Protein AF-A0A258BM20-F1 (afdb_monomer_lite)

pLDDT: mean 93.2, std 5.78, range [57.91, 98.38]

Foldseek 3Di:
DVVLVVVLVVLLVQLVPDQDLVSLVVSCCQQPNCPHPLVVVVVVLVVDDPVVCVVVVVSSVVSVVSSVVSSVVSNVVNVVVVVVVVVVVPDDDPPDDDPDDDDDDDDPVVVVVVVVCVVLVVVVAAEFEDDQKDFPCLQAVVVVHDPPHPCVDCQWWAWDPDADPVRTTITGHQAQSSRVVVCVVVDDDQHWYKYKDKGATNDDDPPDDRIDIDIDIDGDDPPD

Sequence (224 aa):
MTEITALKAGLLADIERADTLERVEELRVGALGKQGVITALLKTLGTMTPDERQQRGPAIHDMRQGVTDAIVTRKAALEQAALDARLAGERLDMTLPVDALAQGSVHPVSQVMDELAEIFADLGFAVASGPEVEDDWRNFTALNIPETHPARAMHDTFYFPDADAEGRAMLLRTHTSPVQIRTMTSEEPPIRIIAPGRVYRSDSDATHTPMFHQIEGLVIDKGI

Radius of gyration: 47.85 Å; chains: 1; bounding box: 97×48×109 Å

Structure (mmCIF, N/CA/C/O backbone):
data_AF-A0A258BM20-F1
#
_entry.id   AF-A0A258BM20-F1
#
loop_
_atom_site.group_PDB
_atom_site.id
_atom_site.type_symbol
_atom_site.label_atom_id
_atom_site.label_alt_id
_atom_site.label_comp_id
_atom_site.label_asym_id
_atom_site.label_entity_id
_atom_site.label_seq_id
_atom_site.pdbx_PDB_ins_code
_atom_site.Cartn_x
_atom_site.Cartn_y
_atom_site.Cartn_z
_atom_site.occupancy
_atom_site.B_iso_or_equiv
_atom_site.auth_seq_id
_atom_site.auth_comp_id
_atom_site.auth_asym_id
_atom_site.auth_atom_id
_atom_site.pdbx_PDB_model_num
ATOM 1 N N . MET A 1 1 ? -55.965 -16.836 58.243 1.00 57.91 1 MET A N 1
ATOM 2 C CA . MET A 1 1 ? -55.465 -16.942 56.853 1.00 57.91 1 MET A CA 1
ATOM 3 C C . MET A 1 1 ? -55.710 -15.656 56.071 1.00 57.91 1 MET A C 1
ATOM 5 O O . MET A 1 1 ? -54.778 -15.186 55.443 1.00 57.91 1 MET A O 1
ATOM 9 N N . THR A 1 2 ? -56.892 -15.042 56.177 1.00 68.88 2 THR A N 1
ATOM 10 C CA . THR A 1 2 ? -57.279 -13.786 55.502 1.00 68.88 2 THR A CA 1
ATOM 11 C C . THR A 1 2 ? -56.309 -12.610 55.693 1.00 68.88 2 THR A C 1
ATOM 13 O O . THR A 1 2 ? -56.007 -11.926 54.722 1.00 68.88 2 THR A O 1
ATOM 16 N N . GLU A 1 3 ? -55.750 -12.405 56.890 1.00 82.12 3 GLU A N 1
ATOM 17 C CA . GLU A 1 3 ? -54.808 -11.295 57.147 1.00 82.12 3 GLU A CA 1
ATOM 18 C C . GLU A 1 3 ? -53.445 -11.454 56.450 1.00 82.12 3 GLU A C 1
ATOM 20 O O . GLU A 1 3 ? -52.921 -10.488 55.904 1.00 82.12 3 GLU A O 1
ATOM 25 N N . ILE A 1 4 ? -52.876 -12.668 56.414 1.00 84.12 4 ILE A N 1
ATOM 26 C CA . ILE A 1 4 ? -51.578 -12.932 55.759 1.00 84.12 4 ILE A CA 1
ATOM 27 C C . ILE A 1 4 ? -51.715 -12.776 54.242 1.00 84.12 4 ILE A C 1
ATOM 29 O O . ILE A 1 4 ? -50.839 -12.213 53.590 1.00 84.12 4 ILE A O 1
ATOM 33 N N . THR A 1 5 ? -52.833 -13.235 53.678 1.00 86.69 5 THR A N 1
ATOM 34 C CA . THR A 1 5 ? -53.124 -13.077 52.251 1.00 86.69 5 THR A CA 1
ATOM 35 C C . THR A 1 5 ? -53.309 -11.605 51.875 1.00 86.69 5 THR A C 1
ATOM 37 O O . THR A 1 5 ? -52.749 -11.170 50.871 1.00 86.69 5 THR A O 1
ATOM 40 N N . ALA A 1 6 ? -54.028 -10.826 52.692 1.00 90.50 6 ALA A N 1
ATOM 41 C CA . ALA A 1 6 ? -54.204 -9.389 52.474 1.00 90.50 6 ALA A CA 1
ATOM 42 C C . ALA A 1 6 ? -52.872 -8.626 52.567 1.00 90.50 6 ALA A C 1
ATOM 44 O O . ALA A 1 6 ? -52.573 -7.799 51.707 1.00 90.50 6 ALA A O 1
ATOM 45 N N . LEU A 1 7 ? -52.037 -8.954 53.558 1.00 91.94 7 LEU A N 1
ATOM 46 C CA . LEU A 1 7 ? -50.709 -8.361 53.708 1.00 91.94 7 LEU A CA 1
ATOM 47 C C . LEU A 1 7 ? -49.789 -8.701 52.527 1.00 91.94 7 LEU A C 1
ATOM 49 O O . LEU A 1 7 ? -49.126 -7.812 51.996 1.00 91.94 7 LEU A O 1
ATOM 53 N N . LYS A 1 8 ? -49.775 -9.966 52.080 1.00 93.31 8 LYS A N 1
ATOM 54 C CA . LYS A 1 8 ? -49.026 -10.392 50.888 1.00 93.31 8 LYS A CA 1
ATOM 55 C C . LYS A 1 8 ? -49.454 -9.585 49.662 1.00 93.31 8 LYS A C 1
ATOM 57 O O . LYS A 1 8 ? -48.596 -9.073 48.955 1.00 93.31 8 LYS A O 1
ATOM 62 N N . ALA A 1 9 ? -50.760 -9.458 49.424 1.00 93.81 9 ALA A N 1
ATOM 63 C CA . ALA A 1 9 ? -51.290 -8.715 48.283 1.00 93.81 9 ALA A CA 1
ATOM 64 C C . ALA A 1 9 ? -50.912 -7.224 48.328 1.00 93.81 9 ALA A C 1
ATOM 66 O O . ALA A 1 9 ? -50.513 -6.674 47.305 1.00 93.81 9 ALA A O 1
ATOM 67 N N . GLY A 1 10 ? -50.975 -6.591 49.506 1.00 95.38 10 GLY A N 1
ATOM 68 C CA . GLY A 1 10 ? -50.558 -5.197 49.690 1.00 95.38 10 GLY A CA 1
ATOM 69 C C . GLY A 1 10 ? -49.077 -4.981 49.378 1.00 95.38 10 GLY A C 1
ATOM 70 O O . GLY A 1 10 ? -48.742 -4.128 48.563 1.00 95.38 10 GLY A O 1
ATOM 71 N N . LEU A 1 11 ? -48.198 -5.818 49.944 1.00 94.88 11 LEU A N 1
ATOM 72 C CA . LEU A 1 11 ? -46.756 -5.739 49.688 1.00 94.88 11 LEU A CA 1
ATOM 73 C C . LEU A 1 11 ? -46.420 -5.949 48.208 1.00 94.88 11 LEU A C 1
ATOM 75 O O . LEU A 1 11 ? -45.600 -5.217 47.663 1.00 94.88 11 LEU A O 1
ATOM 79 N N . LEU A 1 12 ? -47.059 -6.921 47.548 1.00 96.56 12 LEU A N 1
ATOM 80 C CA . LEU A 1 12 ? -46.855 -7.160 46.118 1.00 96.56 12 LEU A CA 1
ATOM 81 C C . LEU A 1 12 ? -47.285 -5.956 45.271 1.00 96.56 12 LEU A C 1
ATOM 83 O O . LEU A 1 12 ? -46.543 -5.561 44.377 1.00 96.56 12 LEU A O 1
ATOM 87 N N . ALA A 1 13 ? -48.426 -5.340 45.586 1.00 96.38 13 ALA A N 1
ATOM 88 C CA . ALA A 1 13 ? -48.901 -4.154 44.877 1.00 96.38 13 ALA A CA 1
ATOM 89 C C . ALA A 1 13 ? -47.989 -2.934 45.096 1.00 96.38 13 ALA A C 1
ATOM 91 O O . ALA A 1 13 ? -47.775 -2.149 44.175 1.00 96.38 13 ALA A O 1
ATOM 92 N N . ASP A 1 14 ? -47.432 -2.767 46.296 1.00 96.00 14 ASP A N 1
ATOM 93 C CA . ASP A 1 14 ? -46.488 -1.683 46.582 1.00 96.00 14 ASP A CA 1
ATOM 94 C C . ASP A 1 14 ? -45.157 -1.881 45.846 1.00 96.00 14 ASP A C 1
ATOM 96 O O . ASP A 1 14 ? -44.602 -0.919 45.314 1.00 96.00 14 ASP A O 1
ATOM 100 N N . ILE A 1 15 ? -44.669 -3.125 45.760 1.00 96.81 15 ILE A N 1
ATOM 101 C CA . ILE A 1 15 ? -43.470 -3.477 44.985 1.00 96.81 15 ILE A CA 1
ATOM 102 C C . ILE A 1 15 ? -43.707 -3.241 43.495 1.00 96.81 15 ILE A C 1
ATOM 104 O O . ILE A 1 15 ? -42.852 -2.675 42.826 1.00 96.81 15 ILE A O 1
ATOM 108 N N . GLU A 1 16 ? -44.866 -3.634 42.971 1.00 95.19 16 GLU A N 1
ATOM 109 C CA . GLU A 1 16 ? -45.210 -3.420 41.565 1.00 95.19 16 GLU A CA 1
ATOM 110 C C . GLU A 1 16 ? -45.250 -1.929 41.202 1.00 95.19 16 GLU A C 1
ATOM 112 O O . GLU A 1 16 ? -44.769 -1.537 40.137 1.00 95.19 16 GLU A O 1
ATOM 117 N N . ARG A 1 17 ? -45.766 -1.086 42.105 1.00 96.19 17 ARG A N 1
ATOM 118 C CA . ARG A 1 17 ? -45.835 0.367 41.904 1.00 96.19 17 ARG A CA 1
ATOM 119 C C . ARG A 1 17 ? -44.504 1.083 42.093 1.00 96.19 17 ARG A C 1
ATOM 121 O O . ARG A 1 17 ? -44.386 2.194 41.602 1.00 96.19 17 ARG A O 1
ATOM 128 N N . ALA A 1 18 ? -43.528 0.478 42.770 1.00 96.62 18 ALA A N 1
ATOM 129 C CA . ALA A 1 18 ? -42.251 1.120 43.057 1.00 96.62 18 ALA A CA 1
ATOM 130 C C . ALA A 1 18 ? -41.506 1.494 41.771 1.00 96.62 18 ALA A C 1
ATOM 132 O O . ALA A 1 18 ? -41.149 0.644 40.962 1.00 96.62 18 ALA A O 1
ATOM 133 N N . ASP A 1 19 ? -41.268 2.776 41.585 1.00 95.12 19 ASP A N 1
ATOM 134 C CA . ASP A 1 19 ? -40.814 3.409 40.351 1.00 95.12 19 ASP A CA 1
ATOM 135 C C . ASP A 1 19 ? -39.348 3.869 40.422 1.00 95.12 19 ASP A C 1
ATOM 137 O O . ASP A 1 19 ? -38.778 4.298 39.421 1.00 95.12 19 ASP A O 1
ATOM 141 N N . THR A 1 20 ? -38.698 3.680 41.574 1.00 96.25 20 THR A N 1
ATOM 142 C CA . THR A 1 20 ? -37.263 3.922 41.774 1.00 96.25 20 THR A CA 1
ATOM 143 C C . THR A 1 20 ? -36.587 2.765 42.509 1.00 96.25 20 THR A C 1
ATOM 145 O O . THR A 1 20 ? -37.230 2.008 43.246 1.00 96.25 20 THR A O 1
ATOM 148 N N . LEU A 1 21 ? -35.270 2.619 42.324 1.00 95.25 21 LEU A N 1
ATOM 149 C CA . LEU A 1 21 ? -34.483 1.596 43.021 1.00 95.25 21 LEU A CA 1
ATOM 150 C C . LEU A 1 21 ? -34.456 1.844 44.531 1.00 95.25 21 LEU A C 1
ATOM 152 O O . LEU A 1 21 ? -34.537 0.895 45.311 1.00 95.25 21 LEU A O 1
ATOM 156 N N . GLU A 1 22 ? -34.424 3.109 44.944 1.00 96.44 22 GLU A N 1
ATOM 157 C CA . GLU A 1 22 ? -34.528 3.525 46.340 1.00 96.44 22 GLU A CA 1
ATOM 158 C C . GLU A 1 22 ? -35.853 3.053 46.943 1.00 96.44 22 GLU A C 1
ATOM 160 O O . GLU A 1 22 ? -35.868 2.481 48.032 1.00 96.44 22 GLU A O 1
ATOM 165 N N . ARG A 1 23 ? -36.963 3.200 46.206 1.00 96.12 23 ARG A N 1
ATOM 166 C CA . ARG A 1 23 ? -38.283 2.774 46.674 1.00 96.12 23 ARG A CA 1
ATOM 167 C C . ARG A 1 23 ? -38.388 1.256 46.811 1.00 96.12 23 ARG A C 1
ATOM 169 O O . ARG A 1 23 ? -38.974 0.765 47.777 1.00 96.12 23 ARG A O 1
ATOM 176 N N . VAL A 1 24 ? -37.801 0.501 45.882 1.00 96.25 24 VAL A N 1
ATOM 177 C CA . VAL A 1 24 ? -37.719 -0.967 45.985 1.00 96.25 24 VAL A CA 1
ATOM 178 C C . VAL A 1 24 ? -36.889 -1.386 47.204 1.00 96.25 24 VAL A C 1
ATOM 180 O O . VAL A 1 24 ? -37.265 -2.322 47.915 1.00 96.25 24 VAL A O 1
ATOM 183 N N . GLU A 1 25 ? -35.796 -0.681 47.491 1.00 96.25 25 GLU A N 1
ATOM 184 C CA . GLU A 1 25 ? -34.940 -0.963 48.645 1.00 96.25 25 GLU A CA 1
ATOM 185 C C . GLU A 1 25 ? -35.625 -0.631 49.980 1.00 96.25 25 GLU A C 1
ATOM 187 O O . GLU A 1 25 ? -35.571 -1.431 50.918 1.00 96.25 25 GLU A O 1
ATOM 192 N N . GLU A 1 26 ? -36.354 0.485 50.062 1.00 96.25 26 GLU A N 1
ATOM 193 C CA . GLU A 1 26 ? -37.204 0.815 51.213 1.00 96.25 26 GLU A CA 1
ATOM 194 C C . GLU A 1 26 ? -38.228 -0.291 51.499 1.00 96.25 26 GLU A C 1
ATOM 196 O O . GLU A 1 26 ? -38.369 -0.734 52.643 1.00 96.25 26 GLU A O 1
ATOM 201 N N . LEU A 1 27 ? -38.915 -0.782 50.460 1.00 96.06 27 LEU A N 1
ATOM 202 C CA . LEU A 1 27 ? -39.892 -1.868 50.574 1.00 96.06 27 LEU A CA 1
ATOM 203 C C . LEU A 1 27 ? -39.232 -3.185 50.995 1.00 96.06 27 LEU A C 1
ATOM 205 O O . LEU A 1 27 ? -39.777 -3.911 51.831 1.00 96.06 27 LEU A O 1
ATOM 209 N N . ARG A 1 28 ? -38.025 -3.478 50.496 1.00 96.81 28 ARG A N 1
ATOM 210 C CA . ARG A 1 28 ? -37.238 -4.643 50.919 1.00 96.81 28 ARG A CA 1
ATOM 211 C C . ARG A 1 28 ? -36.885 -4.572 52.399 1.00 96.81 28 ARG A C 1
ATOM 213 O O . ARG A 1 28 ? -37.073 -5.557 53.116 1.00 96.81 28 ARG A O 1
ATOM 220 N N . VAL A 1 29 ? -36.396 -3.429 52.877 1.00 96.19 29 VAL A N 1
ATOM 221 C CA . VAL A 1 29 ? -36.059 -3.231 54.294 1.00 96.19 29 VAL A CA 1
ATOM 222 C C . VAL A 1 29 ? -37.317 -3.301 55.167 1.00 96.19 29 VAL A C 1
ATOM 224 O O . VAL A 1 29 ? -37.300 -3.979 56.197 1.00 96.19 29 VAL A O 1
ATOM 227 N N . GLY A 1 30 ? -38.420 -2.680 54.740 1.00 94.69 30 GLY A N 1
ATOM 228 C CA . GLY A 1 30 ? -39.700 -2.685 55.453 1.00 94.69 30 GLY A CA 1
ATOM 229 C C . GLY A 1 30 ? -40.378 -4.060 55.524 1.00 94.69 30 GLY A C 1
ATOM 230 O O . GLY A 1 30 ? -41.006 -4.388 56.531 1.00 94.69 30 GLY A O 1
ATOM 231 N N . ALA A 1 31 ? -40.223 -4.907 54.505 1.00 94.25 31 ALA A N 1
ATOM 232 C CA . ALA A 1 31 ? -40.810 -6.246 54.486 1.00 94.25 31 ALA A CA 1
ATOM 233 C C . ALA A 1 31 ? -39.886 -7.314 55.096 1.00 94.25 31 ALA A C 1
ATOM 235 O O . ALA A 1 31 ? -40.324 -8.095 55.944 1.00 94.25 31 ALA A O 1
ATOM 236 N N . LEU A 1 32 ? -38.611 -7.341 54.690 1.00 94.19 32 LEU A N 1
ATOM 237 C CA . LEU A 1 32 ? -37.650 -8.426 54.951 1.00 94.19 32 LEU A CA 1
ATOM 238 C C . LEU A 1 32 ? -36.497 -8.028 55.890 1.00 94.19 32 LEU A C 1
ATOM 240 O O . LEU A 1 32 ? -35.674 -8.871 56.249 1.00 94.19 32 LEU A O 1
ATOM 244 N N . GLY A 1 33 ? -36.401 -6.762 56.302 1.00 92.75 33 GLY A N 1
ATOM 245 C CA . GLY A 1 33 ? -35.363 -6.293 57.222 1.00 92.75 33 GLY A CA 1
ATOM 246 C C . GLY A 1 33 ? -35.479 -6.888 58.631 1.00 92.75 33 GLY A C 1
ATOM 247 O O . GLY A 1 33 ? -36.415 -7.617 58.962 1.00 92.75 33 GLY A O 1
ATOM 248 N N . LYS A 1 34 ? -34.539 -6.540 59.521 1.00 88.50 34 LYS A N 1
ATOM 249 C CA . LYS A 1 34 ? -34.493 -7.060 60.909 1.00 88.50 34 LYS A CA 1
ATOM 250 C C . LYS A 1 34 ? -35.766 -6.768 61.723 1.00 88.50 34 LYS A C 1
ATOM 252 O O . LYS A 1 34 ? -36.129 -7.565 62.593 1.00 88.50 34 LYS A O 1
ATOM 257 N N . GLN A 1 35 ? -36.412 -5.637 61.429 1.00 90.31 35 GLN A N 1
ATOM 258 C CA . GLN A 1 35 ? -37.703 -5.204 61.986 1.00 90.31 35 GLN A CA 1
ATOM 259 C C . GLN A 1 35 ? -38.829 -5.234 60.940 1.00 90.31 35 GLN A C 1
ATOM 261 O O . GLN A 1 35 ? -39.868 -4.614 61.133 1.00 90.31 35 GLN A O 1
ATOM 266 N N . GLY A 1 36 ? -38.614 -5.924 59.817 1.00 91.94 36 GLY A N 1
ATOM 267 C CA . GLY A 1 36 ? -39.584 -5.975 58.736 1.00 91.94 36 GLY A CA 1
ATOM 268 C C . GLY A 1 36 ? -40.827 -6.772 59.116 1.00 91.94 36 GLY A C 1
ATOM 269 O O . GLY A 1 36 ? -40.769 -7.676 59.955 1.00 91.94 36 GLY A O 1
ATOM 270 N N . VAL A 1 37 ? -41.952 -6.455 58.479 1.00 93.62 37 VAL A N 1
ATOM 271 C CA . VAL A 1 37 ? -43.260 -7.037 58.821 1.00 93.62 37 VAL A CA 1
ATOM 272 C C . VAL A 1 37 ? -43.258 -8.568 58.668 1.00 93.62 37 VAL A C 1
ATOM 274 O O . VAL A 1 37 ? -43.785 -9.279 59.523 1.00 93.62 37 VAL A O 1
ATOM 277 N N . ILE A 1 38 ? -42.585 -9.106 57.643 1.00 92.62 38 ILE A N 1
ATOM 278 C CA . ILE A 1 38 ? -42.471 -10.560 57.427 1.00 92.62 38 ILE A CA 1
ATOM 279 C C . ILE A 1 38 ? -41.530 -11.192 58.461 1.00 92.62 38 ILE A C 1
ATOM 281 O O . ILE A 1 38 ? -41.820 -12.263 58.993 1.00 92.62 38 ILE A O 1
ATOM 285 N N . THR A 1 39 ? -40.428 -10.520 58.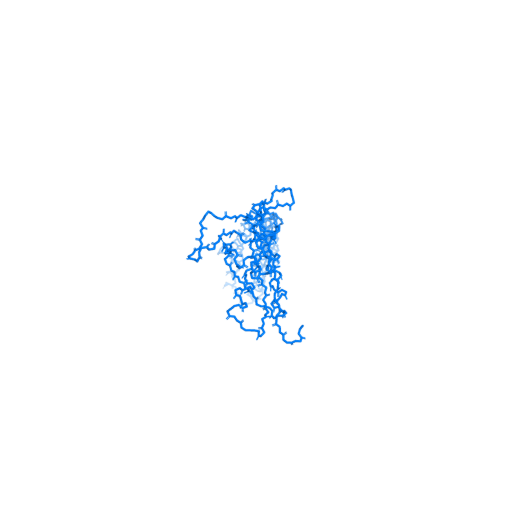799 1.00 91.50 39 THR A N 1
ATOM 286 C CA . THR A 1 39 ? -39.491 -10.969 59.842 1.00 91.50 39 THR A CA 1
ATOM 287 C C . THR A 1 39 ? -40.156 -11.013 61.218 1.00 91.50 39 THR A C 1
ATOM 289 O O . THR A 1 39 ? -39.919 -11.946 61.987 1.00 91.50 39 THR A O 1
ATOM 292 N N . ALA A 1 40 ? -41.019 -10.043 61.531 1.00 91.75 40 ALA A N 1
ATOM 293 C CA . ALA A 1 40 ? -41.826 -10.044 62.747 1.00 91.75 40 ALA A CA 1
ATOM 294 C C . ALA A 1 40 ? -42.793 -11.239 62.776 1.00 91.75 40 ALA A C 1
ATOM 296 O O . ALA A 1 40 ? -42.847 -11.952 63.776 1.00 91.75 40 ALA A O 1
ATOM 297 N N . LEU A 1 41 ? -43.474 -11.528 61.661 1.00 90.19 41 LEU A N 1
ATOM 298 C CA . LEU A 1 41 ? -44.361 -12.690 61.537 1.00 90.19 41 LEU A CA 1
ATOM 299 C C . LEU A 1 41 ? -43.611 -14.023 61.678 1.00 90.19 41 LEU A C 1
ATOM 301 O O . LEU A 1 41 ? -44.087 -14.915 62.376 1.00 90.19 41 LEU A O 1
ATOM 305 N N . LEU A 1 42 ? -42.409 -14.157 61.111 1.00 89.31 42 LEU A N 1
ATOM 306 C CA . LEU A 1 42 ? -41.584 -15.362 61.273 1.00 89.31 42 LEU A CA 1
ATOM 307 C C . LEU A 1 42 ? -41.178 -15.610 62.732 1.00 89.31 42 LEU A C 1
ATOM 309 O O . LEU A 1 42 ? -41.160 -16.761 63.165 1.00 89.31 42 LEU A O 1
ATOM 313 N N . LYS A 1 43 ? -40.902 -14.558 63.517 1.00 89.81 43 LYS A N 1
ATOM 314 C CA . LYS A 1 43 ? -40.584 -14.696 64.953 1.00 89.81 43 LYS A CA 1
ATOM 315 C C . LYS A 1 43 ? -41.746 -15.302 65.746 1.00 89.81 43 LYS A C 1
ATOM 317 O O . LYS A 1 43 ? -41.501 -16.062 66.680 1.00 89.81 43 LYS A O 1
ATOM 322 N N . THR A 1 44 ? -42.994 -15.040 65.344 1.00 88.88 44 THR A N 1
ATOM 323 C CA . THR A 1 44 ? -44.180 -15.610 66.013 1.00 88.88 44 THR A CA 1
ATOM 324 C C . THR A 1 44 ? -44.288 -17.131 65.866 1.00 88.88 44 THR A C 1
ATOM 326 O O . THR A 1 44 ? -44.877 -17.781 66.723 1.00 88.88 44 THR A O 1
ATOM 329 N N . LEU A 1 45 ? -43.664 -17.740 64.847 1.00 85.62 45 LEU A N 1
ATOM 330 C CA . LEU A 1 45 ? -43.661 -19.201 64.675 1.00 85.62 45 LEU A CA 1
ATOM 331 C C . LEU A 1 45 ? -42.903 -19.928 65.798 1.00 85.62 45 LEU A C 1
ATOM 333 O O . LEU A 1 45 ? -43.205 -21.089 66.093 1.00 85.62 45 LEU A O 1
ATOM 337 N N . GLY A 1 46 ? -41.932 -19.261 66.434 1.00 85.38 46 GLY A N 1
ATOM 338 C CA . GLY A 1 46 ? -41.153 -19.815 67.545 1.00 85.38 46 GLY A CA 1
ATOM 339 C C . GLY A 1 46 ? -41.976 -20.028 68.818 1.00 85.38 46 GLY A C 1
ATOM 340 O O . GLY A 1 46 ? -41.679 -20.941 69.582 1.00 85.38 46 GLY A O 1
ATOM 341 N N . THR A 1 47 ? -43.040 -19.246 69.007 1.00 86.81 47 THR A N 1
ATOM 342 C CA . THR A 1 47 ? -43.926 -19.300 70.182 1.00 86.81 47 THR A CA 1
ATOM 343 C C . THR A 1 47 ? -45.194 -20.134 69.960 1.00 86.81 47 THR A C 1
ATOM 345 O O . THR A 1 47 ? -45.980 -20.286 70.888 1.00 86.81 47 THR A O 1
ATOM 348 N N . MET A 1 48 ? -45.416 -20.651 68.746 1.00 88.50 48 MET A N 1
ATOM 349 C CA . MET A 1 48 ? -46.605 -21.438 68.382 1.00 88.50 48 MET A CA 1
ATOM 350 C C . MET A 1 48 ? -46.474 -22.922 68.737 1.00 88.50 48 MET A C 1
ATOM 352 O O . MET A 1 48 ? -45.373 -23.485 68.714 1.00 88.50 48 MET A O 1
ATOM 356 N N . THR A 1 49 ? -47.618 -23.566 68.985 1.00 89.69 49 THR A N 1
ATOM 357 C CA . THR A 1 49 ? -47.716 -25.027 69.124 1.00 89.69 49 THR A CA 1
ATOM 358 C C . THR A 1 49 ? -47.429 -25.743 67.789 1.00 89.69 49 THR A C 1
ATOM 360 O O . THR A 1 49 ? -47.487 -25.114 66.727 1.00 89.69 49 THR A O 1
ATOM 363 N N . PRO A 1 50 ? -47.110 -27.053 67.798 1.00 85.81 50 PRO A N 1
ATOM 364 C CA . PRO A 1 50 ? -46.850 -27.814 66.571 1.00 85.81 50 PRO A CA 1
ATOM 365 C C . PRO A 1 50 ? -47.987 -27.737 65.537 1.00 85.81 50 PRO A C 1
ATOM 367 O O . PRO A 1 50 ? -47.715 -27.478 64.364 1.00 85.81 50 PRO A O 1
ATOM 370 N N . ASP A 1 51 ? -49.244 -27.857 65.976 1.00 84.31 51 ASP A N 1
ATOM 371 C CA . ASP A 1 51 ? -50.424 -27.807 65.098 1.00 84.31 51 ASP A CA 1
ATOM 372 C C . ASP A 1 51 ? -50.636 -26.414 64.482 1.00 84.31 51 ASP A C 1
ATOM 374 O O . ASP A 1 51 ? -50.898 -26.277 63.284 1.00 84.31 51 ASP A O 1
ATOM 378 N N . GLU A 1 52 ? -50.457 -25.349 65.268 1.00 83.75 52 GLU A N 1
ATOM 379 C CA . GLU A 1 52 ? -50.555 -23.970 64.775 1.00 83.75 52 GLU A CA 1
ATOM 380 C C . GLU A 1 52 ? -49.433 -23.636 63.788 1.00 83.75 52 GLU A C 1
ATOM 382 O O . GLU A 1 52 ? -49.665 -22.972 62.771 1.00 83.75 52 GLU A O 1
ATOM 387 N N . ARG A 1 53 ? -48.215 -24.124 64.056 1.00 85.00 53 ARG A N 1
ATOM 388 C CA . ARG A 1 53 ? -47.061 -23.954 63.168 1.00 85.00 53 ARG A CA 1
ATOM 389 C C . ARG A 1 53 ? -47.281 -24.672 61.837 1.00 85.00 53 ARG A C 1
ATOM 391 O O . ARG A 1 53 ? -46.930 -24.113 60.799 1.00 85.00 53 ARG A O 1
ATOM 398 N N . GLN A 1 54 ? -47.900 -25.853 61.851 1.00 85.12 54 GLN A N 1
ATOM 399 C CA . GLN A 1 54 ? -48.224 -26.610 60.641 1.00 85.12 54 GLN A CA 1
ATOM 400 C C . GLN A 1 54 ? -49.268 -25.899 59.765 1.00 85.12 54 GLN A C 1
ATOM 402 O O . GLN A 1 54 ? -49.168 -25.944 58.541 1.00 85.12 54 GLN A O 1
ATOM 407 N N . GLN A 1 55 ? -50.221 -25.179 60.366 1.00 84.56 55 GLN A N 1
ATOM 408 C CA . GLN A 1 55 ? -51.234 -24.425 59.616 1.00 84.56 55 GLN A CA 1
ATOM 409 C C . GLN A 1 55 ? -50.761 -23.037 59.147 1.00 84.56 55 GLN A C 1
ATOM 411 O O . GLN A 1 55 ? -51.116 -22.606 58.050 1.00 84.56 55 GLN A O 1
ATOM 416 N N . ARG A 1 56 ? -49.986 -22.302 59.960 1.00 84.38 56 ARG A N 1
ATOM 417 C CA . ARG A 1 56 ? -49.591 -20.905 59.671 1.00 84.38 56 ARG A CA 1
ATOM 418 C C . ARG A 1 56 ? -48.216 -20.757 59.018 1.00 84.38 56 ARG A C 1
ATOM 420 O O . ARG A 1 56 ? -48.002 -19.791 58.289 1.00 84.38 56 ARG A O 1
ATOM 427 N N . GLY A 1 57 ? -47.300 -21.696 59.252 1.00 87.12 57 GLY A N 1
ATOM 428 C CA . GLY A 1 57 ? -45.935 -21.675 58.716 1.00 87.12 57 GLY A CA 1
ATOM 429 C C . GLY A 1 57 ? -45.865 -21.593 57.187 1.00 87.12 57 GLY A C 1
ATOM 430 O O . GLY A 1 57 ? -45.206 -20.678 56.685 1.00 87.12 57 GLY A O 1
ATOM 431 N N . PRO A 1 58 ? -46.569 -22.468 56.439 1.00 91.31 58 PRO A N 1
ATOM 432 C CA . PRO A 1 58 ? -46.540 -22.454 54.975 1.00 91.31 58 PRO A CA 1
ATOM 433 C C . PRO A 1 58 ? -46.951 -21.100 54.385 1.00 91.31 58 PRO A C 1
ATOM 435 O O . PRO A 1 58 ? -46.236 -20.542 53.562 1.00 91.31 58 PRO A O 1
ATOM 438 N N . ALA A 1 59 ? -48.029 -20.494 54.894 1.00 89.75 59 ALA A N 1
ATOM 439 C CA . ALA A 1 59 ? -48.518 -19.205 54.401 1.00 89.75 59 ALA A CA 1
ATOM 440 C C . ALA A 1 59 ? -47.511 -18.053 54.597 1.00 89.75 59 ALA A C 1
ATOM 442 O O . ALA A 1 59 ? -47.404 -17.169 53.746 1.00 89.75 59 ALA A O 1
ATOM 443 N N . ILE A 1 60 ? -46.756 -18.052 55.704 1.00 90.94 60 ILE A N 1
ATOM 444 C CA . ILE A 1 60 ? -45.726 -17.033 55.970 1.00 90.94 60 ILE A CA 1
ATOM 445 C C . ILE A 1 60 ? -44.503 -17.255 55.070 1.00 90.94 60 ILE A C 1
ATOM 447 O O . ILE A 1 60 ? -43.946 -16.286 54.546 1.00 90.94 60 ILE A O 1
ATOM 451 N N . HIS A 1 61 ? -44.098 -18.509 54.852 1.00 92.88 61 HIS A N 1
ATOM 452 C CA . HIS A 1 61 ? -43.009 -18.836 53.930 1.00 92.88 61 HIS A CA 1
ATOM 453 C C . HIS A 1 61 ? -43.359 -18.490 52.477 1.00 92.88 61 HIS A C 1
ATOM 455 O O . HIS A 1 61 ? -42.547 -17.849 51.810 1.00 92.88 61 HIS A O 1
ATOM 461 N N . ASP A 1 62 ? -44.577 -18.793 52.030 1.00 93.88 62 ASP A N 1
ATOM 462 C CA . ASP A 1 62 ? -45.083 -18.441 50.698 1.00 93.88 62 ASP A CA 1
ATOM 463 C C . ASP A 1 62 ? -45.176 -16.929 50.484 1.00 93.88 62 ASP A C 1
ATOM 465 O O . ASP A 1 62 ? -44.985 -16.426 49.372 1.00 93.88 62 ASP A O 1
ATOM 469 N N . MET A 1 63 ? -45.516 -16.173 51.530 1.00 94.00 63 MET A N 1
ATOM 470 C CA . MET A 1 63 ? -45.492 -14.713 51.482 1.00 94.00 63 MET A CA 1
ATOM 471 C C . MET A 1 63 ? -44.061 -14.192 51.380 1.00 94.00 63 MET A C 1
ATOM 473 O O . MET A 1 63 ? -43.791 -13.366 50.512 1.00 94.00 63 MET A O 1
ATOM 477 N N . ARG A 1 64 ? -43.141 -14.692 52.217 1.00 94.75 64 ARG A N 1
ATOM 478 C CA . ARG A 1 64 ? -41.723 -14.313 52.157 1.00 94.75 64 ARG A CA 1
ATOM 479 C C . ARG A 1 64 ? -41.142 -14.574 50.774 1.00 94.75 64 ARG A C 1
ATOM 481 O O . ARG A 1 64 ? -40.470 -13.699 50.239 1.00 94.75 64 ARG A O 1
ATOM 488 N N . GLN A 1 65 ? -41.395 -15.757 50.220 1.00 96.25 65 GLN A N 1
ATOM 489 C CA . GLN A 1 65 ? -40.890 -16.141 48.910 1.00 96.25 65 GLN A CA 1
ATOM 490 C C . GLN A 1 65 ? -41.451 -15.222 47.822 1.00 96.25 65 GLN A C 1
ATOM 492 O O . GLN A 1 65 ? -40.679 -14.545 47.157 1.00 96.25 65 GLN A O 1
ATOM 497 N N . GLY A 1 66 ? -42.780 -15.076 47.740 1.00 96.06 66 GLY A N 1
ATOM 498 C CA . GLY A 1 66 ? -43.401 -14.218 46.726 1.00 96.06 66 GLY A CA 1
ATOM 499 C C . GLY A 1 66 ? -42.961 -12.751 46.803 1.00 96.06 66 GLY A C 1
ATOM 500 O O . GLY A 1 66 ? -42.744 -12.126 45.773 1.00 96.06 66 GLY A O 1
ATOM 501 N N . VAL A 1 67 ? -42.781 -12.205 48.010 1.00 96.31 67 VAL A N 1
ATOM 502 C CA . VAL A 1 67 ? -42.274 -10.834 48.200 1.00 96.31 67 VAL A CA 1
ATOM 503 C C . VAL A 1 67 ? -40.802 -10.717 47.804 1.00 96.31 67 VAL A C 1
ATOM 505 O O . VAL A 1 67 ? -40.419 -9.737 47.172 1.00 96.31 67 VAL A O 1
ATOM 508 N N . THR A 1 68 ? -39.979 -11.715 48.136 1.00 97.06 68 THR A N 1
ATOM 509 C CA . THR A 1 68 ? -38.567 -11.751 47.723 1.00 97.06 68 THR A CA 1
ATOM 510 C C . THR A 1 68 ? -38.456 -11.783 46.198 1.00 97.06 68 THR A C 1
ATOM 512 O O . THR A 1 68 ? -37.731 -10.973 45.624 1.00 97.06 68 THR A O 1
ATOM 515 N N . ASP A 1 69 ? -39.227 -12.651 45.544 1.00 97.69 69 ASP A N 1
ATOM 516 C CA . ASP A 1 69 ? -39.222 -12.808 44.087 1.00 97.69 69 ASP A CA 1
ATOM 517 C C . ASP A 1 69 ? -39.726 -11.546 43.374 1.00 97.69 69 ASP A C 1
ATOM 519 O O . ASP A 1 69 ? -39.144 -11.116 42.375 1.00 97.69 69 ASP A O 1
ATOM 523 N N . ALA A 1 70 ? -40.765 -10.901 43.916 1.00 97.12 70 ALA A N 1
ATOM 524 C CA . ALA A 1 70 ? -41.283 -9.640 43.395 1.00 97.12 70 ALA A CA 1
ATOM 525 C C . ALA A 1 70 ? -40.261 -8.499 43.511 1.00 97.12 70 ALA A C 1
ATOM 527 O O . ALA A 1 70 ? -40.097 -7.737 42.560 1.00 97.12 70 ALA A O 1
ATOM 528 N N . ILE A 1 71 ? -39.536 -8.396 44.633 1.00 97.38 71 ILE A N 1
ATOM 529 C CA . ILE A 1 71 ? -38.465 -7.399 44.810 1.00 97.38 71 ILE A CA 1
ATOM 530 C C . ILE A 1 71 ? -37.348 -7.626 43.794 1.00 97.38 71 ILE A C 1
ATOM 532 O O . ILE A 1 71 ? -36.916 -6.674 43.147 1.00 97.38 71 ILE A O 1
ATOM 536 N N . VAL A 1 72 ? -36.892 -8.873 43.638 1.00 97.62 72 VAL A N 1
ATOM 537 C CA . VAL A 1 72 ? -35.833 -9.221 42.677 1.00 97.62 72 VAL A CA 1
ATOM 538 C C . VAL A 1 72 ? -36.267 -8.865 41.258 1.00 97.62 72 VAL A C 1
ATOM 540 O O . VAL A 1 72 ? -35.522 -8.209 40.534 1.00 97.62 72 VAL A O 1
ATOM 543 N N . THR A 1 73 ? -37.493 -9.232 40.890 1.00 97.62 73 THR A N 1
ATOM 544 C CA . THR A 1 73 ? -38.047 -8.980 39.557 1.00 97.62 73 THR A CA 1
ATOM 545 C C . THR A 1 73 ? -38.202 -7.486 39.292 1.00 97.62 73 THR A C 1
ATOM 547 O O . THR A 1 73 ? -37.779 -6.998 38.245 1.00 97.62 73 THR A O 1
ATOM 550 N N . ARG A 1 74 ? -38.765 -6.728 40.242 1.00 97.31 74 ARG A N 1
ATOM 551 C CA . ARG A 1 74 ? -38.956 -5.285 40.075 1.00 97.31 74 ARG A CA 1
ATOM 552 C C . ARG A 1 74 ? -37.629 -4.542 39.999 1.00 97.31 74 ARG A C 1
ATOM 554 O O . ARG A 1 74 ? -37.472 -3.678 39.142 1.00 97.31 74 ARG A O 1
ATOM 561 N N . LYS A 1 75 ? -36.675 -4.896 40.863 1.00 97.38 75 LYS A N 1
ATOM 562 C CA . LYS A 1 75 ? -35.329 -4.322 40.847 1.00 97.38 75 LYS A CA 1
ATOM 563 C C . LYS A 1 75 ? -34.662 -4.533 39.486 1.00 97.38 75 LYS A C 1
ATOM 565 O O . LYS A 1 75 ? -34.225 -3.559 38.883 1.00 97.38 75 LYS A O 1
ATOM 570 N N . ALA A 1 76 ? -34.657 -5.768 38.984 1.00 97.56 76 ALA A N 1
ATOM 571 C CA . ALA A 1 76 ? -34.070 -6.091 37.686 1.00 97.56 76 ALA A CA 1
ATOM 572 C C . ALA A 1 76 ? -34.746 -5.323 36.536 1.00 97.56 76 ALA A C 1
ATOM 574 O O . ALA A 1 76 ? -34.063 -4.820 35.648 1.00 97.56 76 ALA A O 1
ATOM 575 N N . ALA A 1 77 ? -36.075 -5.175 36.568 1.00 97.44 77 ALA A N 1
ATOM 576 C CA . ALA A 1 77 ? -36.807 -4.407 35.561 1.00 97.44 77 ALA A CA 1
ATOM 577 C C . ALA A 1 77 ? -36.413 -2.918 35.549 1.00 97.44 77 ALA A C 1
ATOM 5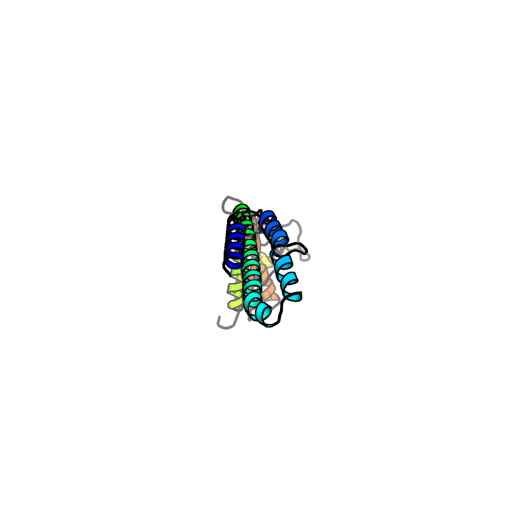79 O O . ALA A 1 77 ? -36.240 -2.340 34.477 1.00 97.44 77 ALA A O 1
ATOM 580 N N . LEU A 1 78 ? -36.243 -2.300 36.723 1.00 97.25 78 LEU A N 1
ATOM 581 C CA . LEU A 1 78 ? -35.809 -0.903 36.832 1.00 97.25 78 LEU A CA 1
ATOM 582 C C . LEU A 1 78 ? -34.342 -0.716 36.417 1.00 97.25 78 LEU A C 1
ATOM 584 O O . LEU A 1 78 ? -34.028 0.252 35.727 1.00 97.25 78 LEU A O 1
ATOM 588 N N . GLU A 1 79 ? -33.455 -1.643 36.789 1.00 97.31 79 GLU A N 1
ATOM 589 C CA . GLU A 1 79 ? -32.048 -1.631 36.359 1.00 97.31 79 GLU A CA 1
ATOM 590 C C . GLU A 1 79 ? -31.928 -1.756 34.835 1.00 97.31 79 GLU A C 1
ATOM 592 O O . GLU A 1 79 ? -31.189 -0.991 34.213 1.00 97.31 79 GLU A O 1
ATOM 597 N N . GLN A 1 80 ? -32.701 -2.659 34.223 1.00 97.38 80 GLN A N 1
ATOM 598 C CA . GLN A 1 80 ? -32.723 -2.823 32.771 1.00 97.38 80 GLN A CA 1
ATOM 599 C C . GLN A 1 80 ? -33.263 -1.573 32.069 1.00 97.38 80 GLN A C 1
ATOM 601 O O . GLN A 1 80 ? -32.643 -1.089 31.128 1.00 97.38 80 GLN A O 1
ATOM 606 N N . ALA A 1 81 ? -34.367 -0.999 32.557 1.00 96.38 81 ALA A N 1
ATOM 607 C CA . ALA A 1 81 ? -34.930 0.221 31.982 1.00 96.38 81 ALA A CA 1
ATOM 608 C C . ALA A 1 81 ? -33.949 1.406 32.052 1.00 96.38 81 ALA A C 1
ATOM 610 O O . ALA A 1 81 ? -33.836 2.178 31.099 1.00 96.38 81 ALA A O 1
ATOM 611 N N . ALA A 1 82 ? -33.209 1.539 33.159 1.00 95.62 82 ALA A N 1
ATOM 612 C CA . ALA A 1 82 ? -32.177 2.562 33.306 1.00 95.62 82 ALA A CA 1
ATOM 613 C C . ALA A 1 82 ? -30.996 2.340 32.343 1.00 95.62 82 ALA A C 1
ATOM 615 O O . ALA A 1 82 ? -30.498 3.298 31.747 1.00 95.62 82 ALA A O 1
ATOM 616 N N . LEU A 1 83 ? -30.566 1.086 32.162 1.00 95.94 83 LEU A N 1
ATOM 617 C CA . LEU A 1 83 ? -29.523 0.724 31.203 1.00 95.94 83 LEU A CA 1
ATOM 618 C C . LEU A 1 83 ? -29.955 1.021 29.762 1.00 95.94 83 LEU A C 1
ATOM 620 O O . LEU A 1 83 ? -29.205 1.657 29.026 1.00 95.94 83 LEU A O 1
ATOM 624 N N . ASP A 1 84 ? -31.164 0.620 29.373 1.00 96.44 84 ASP A N 1
ATOM 625 C CA . ASP A 1 84 ? -31.692 0.839 28.024 1.00 96.44 84 ASP A CA 1
ATOM 626 C C . ASP A 1 84 ? -31.812 2.334 27.706 1.00 96.44 84 ASP A C 1
ATOM 628 O O . ASP A 1 84 ? -31.425 2.775 26.622 1.00 96.44 84 ASP A O 1
ATOM 632 N N . ALA A 1 85 ? -32.281 3.138 28.667 1.00 95.00 85 ALA A N 1
ATOM 633 C CA . ALA A 1 85 ? -32.341 4.591 28.529 1.00 95.00 85 ALA A CA 1
ATOM 634 C C . ALA A 1 85 ? -30.945 5.207 28.339 1.00 95.00 85 ALA A C 1
ATOM 636 O O . ALA A 1 85 ? -30.760 6.075 27.483 1.00 95.00 85 ALA A O 1
ATOM 637 N N . ARG A 1 86 ? -29.949 4.730 29.096 1.00 96.00 86 ARG A N 1
ATOM 638 C CA . ARG A 1 86 ? -28.557 5.168 28.955 1.00 96.00 86 ARG A CA 1
ATOM 639 C C . ARG A 1 86 ? -27.986 4.798 27.585 1.00 96.00 86 ARG A C 1
ATOM 641 O O . ARG A 1 86 ? -27.444 5.664 26.906 1.00 96.00 86 ARG A O 1
ATOM 648 N N . LEU A 1 87 ? -28.156 3.550 27.152 1.00 95.94 87 LEU A N 1
ATOM 649 C CA . LEU A 1 87 ? -27.685 3.074 25.848 1.00 95.94 87 LEU A CA 1
ATOM 650 C C . LEU A 1 87 ? -28.350 3.821 24.685 1.00 95.94 87 LEU A C 1
ATOM 652 O O . LEU A 1 87 ? -27.698 4.103 23.683 1.00 95.94 87 LEU A O 1
ATOM 656 N N . ALA A 1 88 ? -29.631 4.175 24.813 1.00 94.19 88 ALA A N 1
ATOM 657 C CA . ALA A 1 88 ? -30.330 4.983 23.818 1.00 94.19 88 ALA A CA 1
ATOM 658 C C . ALA A 1 88 ? -29.773 6.416 23.726 1.00 94.19 88 ALA A C 1
ATOM 660 O O . ALA A 1 88 ? -29.716 6.967 22.625 1.00 94.19 88 ALA A O 1
ATOM 661 N N . GLY A 1 89 ? -29.350 7.002 24.854 1.00 93.50 89 GLY A N 1
ATOM 662 C CA . GLY A 1 89 ? -28.733 8.332 24.916 1.00 93.50 89 GLY A CA 1
ATOM 663 C C . GLY A 1 89 ? -27.269 8.372 24.463 1.00 93.50 89 GLY A C 1
ATOM 664 O O . GLY A 1 89 ? -26.818 9.391 23.951 1.00 93.50 89 GLY A O 1
ATOM 665 N N . GLU A 1 90 ? -26.539 7.264 24.598 1.00 95.06 90 GLU A N 1
ATOM 666 C CA . GLU A 1 90 ? -25.133 7.121 24.186 1.00 95.06 90 GLU A CA 1
ATOM 667 C C . GLU A 1 90 ? -24.980 6.615 22.733 1.00 95.06 90 GLU A C 1
ATOM 669 O O . GLU A 1 90 ? -23.922 6.120 22.342 1.00 95.06 90 GLU A O 1
ATOM 674 N N . ARG A 1 91 ? -26.024 6.725 21.899 1.00 93.00 91 ARG A N 1
ATOM 675 C CA . ARG A 1 91 ? -25.949 6.321 20.489 1.00 93.00 91 ARG A CA 1
ATOM 676 C C . ARG A 1 91 ? -25.035 7.250 19.695 1.00 93.00 91 ARG A C 1
ATOM 678 O O . ARG A 1 91 ? -25.289 8.445 19.581 1.00 93.00 91 ARG A O 1
ATOM 685 N N . LEU A 1 92 ? -24.021 6.655 19.080 1.00 91.06 92 LEU A N 1
ATOM 686 C CA . LEU A 1 92 ? -23.128 7.311 18.133 1.00 91.06 92 LEU A CA 1
ATOM 687 C C . LEU A 1 92 ? -23.417 6.813 16.717 1.00 91.06 92 LEU A C 1
ATOM 689 O O . LEU A 1 92 ? -23.742 5.641 16.509 1.00 91.06 92 LEU A O 1
ATOM 693 N N . ASP A 1 93 ? -23.283 7.707 15.743 1.00 92.19 93 ASP A N 1
ATOM 694 C CA . ASP A 1 93 ? -23.317 7.341 14.334 1.00 92.19 93 ASP A CA 1
ATOM 695 C C . ASP A 1 93 ? -21.966 6.738 13.931 1.00 92.19 93 ASP A C 1
ATOM 697 O O . ASP A 1 93 ? -20.976 7.441 13.732 1.00 92.19 93 ASP A O 1
ATOM 701 N N . MET A 1 94 ? -21.940 5.410 13.817 1.00 93.00 94 MET A N 1
ATOM 702 C CA . MET A 1 94 ? -20.749 4.641 13.444 1.00 93.00 94 MET A CA 1
ATOM 703 C C . MET A 1 94 ? -20.359 4.803 11.964 1.00 93.00 94 MET A C 1
ATOM 705 O O . MET A 1 94 ? -19.358 4.228 11.544 1.00 93.00 94 MET A O 1
ATOM 709 N N . THR A 1 95 ? -21.144 5.536 11.165 1.00 93.69 95 THR A N 1
ATOM 710 C CA . THR A 1 95 ? -20.845 5.822 9.752 1.00 93.69 95 THR A CA 1
ATOM 711 C C . THR A 1 95 ? -20.101 7.138 9.548 1.00 93.69 95 THR A C 1
ATOM 713 O O . THR A 1 95 ? -19.637 7.409 8.439 1.00 93.69 95 THR A O 1
ATOM 716 N N . LEU A 1 96 ? -19.961 7.949 10.603 1.00 93.50 96 LEU A N 1
ATOM 717 C CA . LEU A 1 96 ? -19.227 9.203 10.521 1.00 93.50 96 LEU A CA 1
ATOM 718 C C . LEU A 1 96 ? -17.765 8.953 10.128 1.00 93.50 96 LEU A C 1
ATOM 720 O O . LEU A 1 96 ? -17.136 8.018 10.634 1.00 93.50 96 LEU A O 1
ATOM 724 N N . PRO A 1 97 ? -17.208 9.792 9.237 1.00 89.81 97 PRO A N 1
ATOM 725 C CA . PRO A 1 97 ? -15.810 9.689 8.873 1.00 89.81 97 PRO A CA 1
ATOM 726 C C . PRO A 1 97 ? -14.944 9.939 10.107 1.00 89.81 97 PRO A C 1
ATOM 728 O O . PRO A 1 97 ? -15.186 10.861 10.886 1.00 89.81 97 PRO A O 1
ATOM 731 N N . VAL A 1 98 ? -13.920 9.109 10.269 1.00 89.75 98 VAL A N 1
ATOM 732 C CA . VAL A 1 98 ? -12.860 9.333 11.251 1.00 89.75 98 VAL A CA 1
ATOM 733 C C . VAL A 1 98 ? -11.758 10.170 10.616 1.00 89.75 98 VAL A C 1
ATOM 735 O O . VAL A 1 98 ? -11.522 10.066 9.410 1.00 89.75 98 VAL A O 1
ATOM 738 N N . ASP A 1 99 ? -11.054 10.957 11.428 1.00 87.62 99 ASP A N 1
ATOM 739 C CA . ASP A 1 99 ? -9.828 11.633 11.003 1.00 87.62 99 ASP A CA 1
ATOM 740 C C . ASP A 1 99 ? -8.751 10.578 10.712 1.00 87.62 99 ASP A C 1
ATOM 742 O O . ASP A 1 99 ? -7.977 10.164 11.577 1.00 87.62 99 ASP A O 1
ATOM 746 N N . ALA A 1 100 ? -8.750 10.080 9.478 1.00 85.94 100 ALA A N 1
ATOM 747 C CA . ALA A 1 100 ? -7.757 9.146 8.991 1.00 85.94 100 ALA A CA 1
ATOM 748 C C . ALA A 1 100 ? -6.484 9.905 8.610 1.00 85.94 100 ALA A C 1
ATOM 750 O O . ALA A 1 100 ? -6.525 10.978 8.005 1.00 85.94 100 ALA A O 1
ATOM 751 N N . LEU A 1 101 ? -5.333 9.313 8.923 1.00 89.31 101 LEU A N 1
ATOM 752 C CA . LEU A 1 101 ? -4.072 9.785 8.366 1.00 89.31 101 LEU A CA 1
ATOM 753 C C . LEU A 1 101 ? -4.119 9.653 6.841 1.00 89.31 101 LEU A C 1
ATOM 755 O O . LEU A 1 101 ? -4.627 8.662 6.311 1.00 89.31 101 LEU A O 1
ATOM 759 N N . ALA A 1 102 ? -3.568 10.648 6.146 1.00 88.00 102 ALA A N 1
ATOM 760 C CA . ALA A 1 102 ? -3.445 10.597 4.698 1.00 88.00 102 ALA A CA 1
ATOM 761 C C . ALA A 1 102 ? -2.673 9.334 4.288 1.00 88.00 102 ALA A C 1
ATOM 763 O O . ALA A 1 102 ? -1.557 9.095 4.756 1.00 88.00 102 ALA A O 1
ATOM 764 N N . GLN A 1 103 ? -3.273 8.520 3.422 1.00 90.62 103 GLN A N 1
ATOM 765 C CA . GLN A 1 103 ? -2.602 7.355 2.861 1.00 90.62 103 GLN A CA 1
ATOM 766 C C . GLN A 1 103 ? -1.596 7.803 1.797 1.00 90.62 103 GLN A C 1
ATOM 768 O O . GLN A 1 103 ? -1.882 8.679 0.980 1.00 90.62 103 GLN A O 1
ATOM 773 N N . GLY A 1 104 ? -0.409 7.194 1.808 1.00 93.62 104 GLY A N 1
ATOM 774 C CA . GLY A 1 104 ? 0.544 7.338 0.710 1.00 93.62 104 GLY A CA 1
ATOM 775 C C . GLY A 1 104 ? 0.016 6.678 -0.566 1.00 93.62 104 GLY A C 1
ATOM 776 O O . GLY A 1 104 ? -0.827 5.785 -0.512 1.00 93.62 104 GLY A O 1
ATOM 777 N N . SER A 1 105 ? 0.535 7.099 -1.716 1.00 94.88 105 SER A N 1
ATOM 778 C CA . SER A 1 105 ? 0.265 6.456 -3.005 1.00 94.88 105 SER A CA 1
ATOM 779 C C . SER A 1 105 ? 1.572 6.161 -3.733 1.00 94.88 105 SER A C 1
ATOM 781 O O . SER A 1 105 ? 2.567 6.867 -3.561 1.00 94.88 105 SER A O 1
ATOM 783 N N . VAL A 1 106 ? 1.575 5.092 -4.528 1.00 96.44 106 VAL A N 1
ATOM 784 C CA . VAL A 1 106 ? 2.690 4.756 -5.420 1.00 96.44 106 VAL A CA 1
ATOM 785 C C . VAL A 1 106 ? 2.542 5.571 -6.699 1.00 96.44 106 VAL A C 1
ATOM 787 O O . VAL A 1 106 ? 1.437 5.705 -7.227 1.00 96.44 106 VAL A O 1
ATOM 790 N N . HIS A 1 107 ? 3.645 6.106 -7.219 1.00 97.56 107 HIS A N 1
ATOM 791 C CA . HIS A 1 107 ? 3.620 6.867 -8.465 1.00 97.56 107 HIS A CA 1
ATOM 792 C C . HIS A 1 107 ? 3.114 5.990 -9.632 1.00 97.56 107 HIS A C 1
ATOM 794 O O . HIS A 1 107 ? 3.579 4.856 -9.755 1.00 97.56 107 HIS A O 1
ATOM 800 N N . PRO A 1 108 ? 2.231 6.480 -10.527 1.00 97.56 108 PRO A N 1
ATOM 801 C CA . PRO A 1 108 ? 1.660 5.665 -11.607 1.00 97.56 108 PRO A CA 1
ATOM 802 C C . PRO A 1 108 ? 2.703 4.986 -12.501 1.00 97.56 108 PRO A C 1
ATOM 804 O O . PRO A 1 108 ? 2.542 3.832 -12.872 1.00 97.56 108 PRO A O 1
ATOM 807 N N . VAL A 1 109 ? 3.814 5.669 -12.795 1.00 96.44 109 VAL A N 1
ATOM 808 C CA . VAL A 1 109 ? 4.918 5.065 -13.563 1.00 96.44 109 VAL A CA 1
ATOM 809 C C . VAL A 1 109 ? 5.540 3.885 -12.820 1.00 96.44 109 VAL A C 1
ATOM 811 O O . VAL A 1 109 ? 5.815 2.876 -13.448 1.00 96.44 109 VAL A O 1
ATOM 814 N N . SER A 1 110 ? 5.726 3.968 -11.499 1.00 95.81 110 SER A N 1
ATOM 815 C CA . SER A 1 110 ? 6.243 2.837 -10.719 1.00 95.81 110 SER A CA 1
ATOM 816 C C . SER A 1 110 ? 5.276 1.656 -10.753 1.00 95.81 110 SER A C 1
ATOM 818 O O . SER A 1 110 ? 5.722 0.540 -10.963 1.00 95.81 110 SER A O 1
ATOM 820 N N . GLN A 1 111 ? 3.965 1.910 -10.665 1.00 97.31 111 GLN A N 1
ATOM 821 C CA . GLN A 1 111 ? 2.951 0.854 -10.782 1.00 97.31 111 GLN A CA 1
ATOM 822 C C . GLN A 1 111 ? 3.046 0.122 -12.128 1.00 97.31 111 GLN A C 1
ATOM 824 O O . GLN A 1 111 ? 3.090 -1.100 -12.155 1.00 97.31 111 GLN A O 1
ATOM 829 N N . VAL A 1 112 ? 3.146 0.865 -13.237 1.00 97.12 112 VAL A N 1
ATOM 830 C CA . VAL A 1 112 ? 3.281 0.280 -14.585 1.00 97.12 112 VAL A CA 1
ATOM 831 C C . VAL A 1 112 ? 4.602 -0.478 -14.744 1.00 97.12 112 VAL A C 1
ATOM 833 O O . VAL A 1 112 ? 4.648 -1.517 -15.394 1.00 97.12 112 VAL A O 1
ATOM 836 N N . MET A 1 113 ? 5.691 0.033 -14.167 1.00 95.31 113 MET A N 1
ATOM 837 C CA . MET A 1 113 ? 6.999 -0.626 -14.229 1.00 95.31 113 MET A CA 1
ATOM 838 C C . MET A 1 113 ? 6.997 -1.948 -13.457 1.00 95.31 113 MET A C 1
ATOM 840 O O . MET A 1 113 ? 7.541 -2.929 -13.960 1.00 95.31 113 MET A O 1
ATOM 844 N N . ASP A 1 114 ? 6.360 -1.979 -12.285 1.00 95.19 114 ASP A N 1
ATOM 845 C CA . ASP A 1 114 ? 6.203 -3.186 -11.471 1.00 95.19 114 ASP A CA 1
ATOM 846 C C . ASP A 1 114 ? 5.288 -4.208 -12.170 1.00 95.19 114 ASP A C 1
ATOM 848 O O . ASP A 1 114 ? 5.649 -5.378 -12.268 1.00 95.19 114 ASP A O 1
ATOM 852 N N . GLU A 1 115 ? 4.162 -3.764 -12.743 1.00 97.31 115 GLU A N 1
ATOM 853 C CA . GLU A 1 115 ? 3.238 -4.615 -13.509 1.00 97.31 115 GLU A CA 1
ATOM 854 C C . GLU A 1 115 ? 3.933 -5.262 -14.716 1.00 97.31 115 GLU A C 1
ATOM 856 O O . GLU A 1 115 ? 3.845 -6.472 -14.929 1.00 97.31 115 GLU A O 1
ATOM 861 N N . LEU A 1 116 ? 4.681 -4.478 -15.498 1.00 96.62 116 LEU A N 1
ATOM 862 C CA . LEU A 1 116 ? 5.438 -5.012 -16.628 1.00 96.62 116 LEU A CA 1
ATOM 863 C C . LEU A 1 116 ? 6.552 -5.956 -16.158 1.00 96.62 116 LEU A C 1
ATOM 865 O O . LEU A 1 116 ? 6.783 -6.979 -16.799 1.00 96.62 116 LEU A O 1
ATOM 869 N N . ALA A 1 117 ? 7.221 -5.664 -15.041 1.00 95.56 117 ALA A N 1
ATOM 870 C CA . ALA A 1 117 ? 8.227 -6.567 -14.496 1.00 95.56 117 ALA A CA 1
ATOM 871 C C . ALA A 1 117 ? 7.634 -7.923 -14.084 1.00 95.56 117 ALA A C 1
ATOM 873 O O . ALA A 1 117 ? 8.234 -8.955 -14.382 1.00 95.56 117 ALA A O 1
ATOM 874 N N . GLU A 1 118 ? 6.450 -7.927 -13.470 1.00 97.38 118 GLU A N 1
ATOM 875 C CA . GLU A 1 118 ? 5.722 -9.141 -13.091 1.00 97.38 118 GLU A CA 1
ATOM 876 C C . GLU A 1 118 ? 5.324 -9.970 -14.321 1.00 97.38 118 GLU A C 1
ATOM 878 O O . GLU A 1 118 ? 5.665 -11.151 -14.406 1.00 97.38 118 GLU A O 1
ATOM 883 N N . ILE A 1 119 ? 4.715 -9.336 -15.331 1.00 97.88 119 ILE A N 1
ATOM 884 C CA . ILE A 1 119 ? 4.306 -10.007 -16.577 1.00 97.88 119 ILE A CA 1
ATOM 885 C C . ILE A 1 119 ? 5.494 -10.705 -17.253 1.00 97.88 119 ILE A C 1
ATOM 887 O O . ILE A 1 119 ? 5.383 -11.839 -17.720 1.00 97.88 119 ILE A O 1
ATOM 891 N N . PHE A 1 120 ? 6.644 -10.037 -17.338 1.00 97.94 120 PHE A N 1
ATOM 892 C CA . PHE A 1 120 ? 7.823 -10.597 -17.996 1.00 97.94 120 PHE A CA 1
ATOM 893 C C . PHE A 1 120 ? 8.545 -11.642 -17.134 1.00 97.94 120 PHE A C 1
ATOM 895 O O . PHE A 1 120 ? 9.107 -12.592 -17.690 1.00 97.94 120 PHE A O 1
ATOM 902 N N . ALA A 1 121 ? 8.489 -11.527 -15.805 1.00 96.69 121 ALA A N 1
ATOM 903 C CA . ALA A 1 121 ? 8.993 -12.556 -14.901 1.00 96.69 121 ALA A CA 1
ATOM 904 C C . ALA A 1 121 ? 8.257 -13.893 -15.106 1.00 96.69 121 ALA A C 1
ATOM 906 O O . ALA A 1 121 ? 8.912 -14.933 -15.206 1.00 96.69 121 ALA A O 1
ATOM 907 N N . ASP A 1 122 ? 6.933 -13.865 -15.294 1.00 97.50 122 ASP A N 1
ATOM 908 C CA . ASP A 1 122 ? 6.126 -15.055 -15.618 1.00 97.50 122 ASP A CA 1
ATOM 909 C C . ASP A 1 122 ? 6.515 -15.700 -16.962 1.00 97.50 122 ASP A C 1
ATOM 911 O O . ASP A 1 122 ? 6.382 -16.911 -17.152 1.00 97.50 122 ASP A O 1
ATOM 915 N N . LEU A 1 123 ? 7.053 -14.909 -17.896 1.00 96.44 123 LEU A N 1
ATOM 916 C CA . LEU A 1 123 ? 7.590 -15.378 -19.181 1.00 96.44 123 LEU A CA 1
ATOM 917 C C . LEU A 1 123 ? 9.056 -15.850 -19.096 1.00 96.44 123 LEU A C 1
ATOM 919 O O . LEU A 1 123 ? 9.644 -16.250 -20.109 1.00 96.44 123 LEU A O 1
ATOM 923 N N . GLY A 1 124 ? 9.657 -15.820 -17.903 1.00 96.94 124 GLY A N 1
ATOM 924 C CA . GLY A 1 124 ? 11.033 -16.243 -17.650 1.00 96.94 124 GLY A CA 1
ATOM 925 C C . GLY A 1 124 ? 12.094 -15.203 -18.018 1.00 96.94 124 GLY A C 1
ATOM 926 O O . GLY A 1 124 ? 13.234 -15.581 -18.287 1.00 96.94 124 GLY A O 1
ATOM 927 N N . PHE A 1 125 ? 11.739 -13.917 -18.071 1.00 98.38 125 PHE A N 1
ATOM 928 C CA . PHE A 1 125 ? 12.703 -12.827 -18.224 1.00 98.38 125 PHE A CA 1
ATOM 929 C C . PHE A 1 125 ? 13.218 -12.372 -16.856 1.00 98.38 125 PHE A C 1
ATOM 931 O O . PHE A 1 125 ? 12.456 -12.250 -15.899 1.00 98.38 125 PHE A O 1
ATOM 938 N N . ALA A 1 126 ? 14.511 -12.066 -16.771 1.00 97.50 126 ALA A N 1
ATOM 939 C CA . ALA A 1 126 ? 15.105 -11.429 -15.601 1.00 97.50 126 ALA A CA 1
ATOM 940 C C . ALA A 1 126 ? 15.095 -9.896 -15.732 1.00 97.50 126 ALA A C 1
ATOM 942 O O . ALA A 1 126 ? 15.211 -9.349 -16.828 1.00 97.50 126 ALA A O 1
ATOM 943 N N . VAL A 1 127 ? 15.002 -9.179 -14.611 1.00 97.31 127 VAL A N 1
ATOM 944 C CA . VAL A 1 127 ? 15.166 -7.718 -14.598 1.00 97.31 127 VAL A CA 1
ATOM 945 C C . VAL A 1 127 ? 16.655 -7.378 -14.557 1.00 97.31 127 VAL A C 1
ATOM 947 O O . VAL A 1 127 ? 17.354 -7.748 -13.615 1.00 97.31 127 VAL A O 1
ATOM 950 N N . ALA A 1 128 ? 17.129 -6.639 -15.556 1.00 97.31 128 ALA A N 1
ATOM 951 C CA . ALA A 1 128 ? 18.483 -6.106 -15.625 1.00 97.31 128 ALA A CA 1
ATOM 952 C C . ALA A 1 128 ? 18.469 -4.580 -15.454 1.00 97.31 128 ALA A C 1
ATOM 954 O O . ALA A 1 128 ? 17.551 -3.890 -15.893 1.00 97.31 128 ALA A O 1
ATOM 955 N N . SER A 1 129 ? 19.510 -4.036 -14.824 1.00 95.50 129 SER A N 1
ATOM 956 C CA . SER A 1 129 ? 19.662 -2.593 -14.622 1.00 95.50 129 SER A CA 1
ATOM 957 C C . SER A 1 129 ? 21.084 -2.148 -14.948 1.00 95.50 129 SER A C 1
ATOM 959 O O . SER A 1 129 ? 22.018 -2.947 -14.976 1.00 95.50 129 SER A O 1
ATOM 961 N N . GLY A 1 130 ? 21.251 -0.857 -15.214 1.00 96.19 130 GLY A N 1
ATOM 962 C CA . GLY A 1 130 ? 22.546 -0.261 -15.517 1.00 96.19 130 GLY A CA 1
ATOM 963 C C . GLY A 1 130 ? 22.551 1.238 -15.244 1.00 96.19 130 GLY A C 1
ATOM 964 O O . GLY A 1 130 ? 21.495 1.807 -14.932 1.00 96.19 130 GLY A O 1
ATOM 965 N N . PRO A 1 131 ? 23.726 1.877 -15.345 1.00 97.12 131 PRO A N 1
ATOM 966 C CA . PRO A 1 131 ? 23.883 3.287 -15.030 1.00 97.12 131 PRO A CA 1
ATOM 967 C C . PRO A 1 131 ? 23.091 4.169 -16.002 1.00 97.12 131 PRO A C 1
ATOM 969 O O . PRO A 1 131 ? 22.735 3.768 -17.110 1.00 97.12 131 PRO A O 1
ATOM 972 N N . GLU A 1 132 ? 22.776 5.378 -15.552 1.00 98.06 132 GLU A N 1
ATOM 973 C CA . GLU A 1 132 ? 22.075 6.389 -16.354 1.00 98.06 132 GLU A CA 1
ATOM 974 C C . GLU A 1 132 ? 23.035 7.305 -17.112 1.00 98.06 132 GLU A C 1
ATOM 976 O O . GLU A 1 132 ? 22.681 7.823 -18.168 1.00 98.06 132 GLU A O 1
ATOM 981 N N . VAL A 1 133 ? 24.250 7.469 -16.586 1.00 97.25 133 VAL A N 1
ATOM 982 C CA . VAL A 1 133 ? 25.374 8.065 -17.304 1.00 97.25 133 VAL A CA 1
ATOM 983 C C . VAL A 1 133 ? 26.096 6.940 -18.039 1.00 97.25 133 VAL A C 1
ATOM 985 O O . VAL A 1 133 ? 26.538 5.976 -17.412 1.00 97.25 133 VAL A O 1
ATOM 988 N N . GLU A 1 134 ? 26.199 7.063 -19.354 1.00 96.44 134 GLU A N 1
ATOM 989 C CA . GLU A 1 134 ? 26.780 6.062 -20.246 1.00 96.44 134 GLU A CA 1
ATOM 990 C C . GLU A 1 134 ? 27.851 6.681 -21.145 1.00 96.44 134 GLU A C 1
ATOM 992 O O . GLU A 1 134 ? 27.882 7.893 -21.366 1.00 96.44 134 GLU A O 1
ATOM 997 N N . ASP A 1 135 ? 28.735 5.830 -21.659 1.00 95.31 135 ASP A N 1
ATOM 998 C CA . ASP A 1 135 ? 29.670 6.209 -22.715 1.00 95.31 135 ASP A CA 1
ATOM 999 C C . ASP A 1 135 ? 29.014 6.109 -24.104 1.00 95.31 135 ASP A C 1
ATOM 1001 O O . ASP A 1 135 ? 28.083 5.328 -24.336 1.00 95.31 135 ASP A O 1
ATOM 1005 N N . ASP A 1 136 ? 29.532 6.887 -25.055 1.00 94.19 136 ASP A N 1
ATOM 1006 C CA . ASP A 1 136 ? 29.065 6.909 -26.448 1.00 94.19 136 ASP A CA 1
ATOM 1007 C C . ASP A 1 136 ? 29.093 5.523 -27.126 1.00 94.19 136 ASP A C 1
ATOM 1009 O O . ASP A 1 136 ? 28.236 5.212 -27.962 1.00 94.19 136 ASP A O 1
ATOM 1013 N N . TRP A 1 137 ? 30.037 4.648 -26.756 1.00 95.06 137 TRP A N 1
ATOM 1014 C CA . TRP A 1 137 ? 30.128 3.329 -27.374 1.00 95.06 137 TRP A CA 1
ATOM 1015 C C . TRP A 1 137 ? 28.936 2.453 -26.988 1.00 95.06 137 TRP A C 1
ATOM 1017 O O . TRP A 1 137 ? 28.291 1.896 -27.877 1.00 95.06 137 TRP A O 1
ATOM 1027 N N . ARG A 1 138 ? 28.592 2.374 -25.698 1.00 96.06 138 ARG A N 1
ATOM 1028 C CA . ARG A 1 138 ? 27.442 1.589 -25.217 1.00 96.06 138 ARG A CA 1
ATOM 1029 C C . ARG A 1 138 ? 26.105 2.185 -25.635 1.00 96.06 138 ARG A C 1
ATOM 1031 O O . ARG A 1 138 ? 25.189 1.427 -25.948 1.00 96.06 138 ARG A O 1
ATOM 1038 N N . ASN A 1 139 ? 25.983 3.512 -25.638 1.00 96.12 139 ASN A N 1
ATOM 1039 C CA . ASN A 1 139 ? 24.731 4.172 -26.001 1.00 96.12 139 ASN A CA 1
ATOM 1040 C C . ASN A 1 139 ? 24.493 4.243 -27.512 1.00 96.12 139 ASN A C 1
ATOM 1042 O O . ASN A 1 139 ? 23.346 4.318 -27.922 1.00 96.12 139 ASN A O 1
ATOM 1046 N N . PHE A 1 140 ? 25.526 4.179 -28.354 1.00 95.62 140 PHE A N 1
ATOM 1047 C CA . PHE A 1 140 ? 25.330 4.301 -29.800 1.00 95.62 140 PHE A CA 1
ATOM 1048 C C . PHE A 1 140 ? 26.129 3.294 -30.623 1.00 95.62 140 PHE A C 1
ATOM 1050 O O . PHE A 1 140 ? 25.546 2.519 -31.382 1.00 95.62 140 PHE A O 1
ATOM 1057 N N . THR A 1 141 ? 27.459 3.293 -30.509 1.00 95.00 141 THR A N 1
ATOM 1058 C CA . THR A 1 141 ? 28.328 2.536 -31.433 1.00 95.00 141 THR A CA 1
ATOM 1059 C C . THR A 1 141 ? 28.026 1.034 -31.428 1.00 95.00 141 THR A C 1
ATOM 1061 O O . THR A 1 141 ? 27.891 0.429 -32.490 1.00 95.00 141 THR A O 1
ATOM 1064 N N . ALA A 1 142 ? 27.860 0.437 -30.247 1.00 95.94 142 ALA A N 1
ATOM 1065 C CA . ALA A 1 142 ? 27.542 -0.980 -30.072 1.00 95.94 142 ALA A CA 1
ATOM 1066 C C . ALA A 1 142 ? 26.146 -1.362 -30.601 1.00 95.94 142 ALA A C 1
ATOM 1068 O O . ALA A 1 142 ? 25.891 -2.531 -30.876 1.00 95.94 142 ALA A O 1
ATOM 1069 N N . LEU A 1 143 ? 25.264 -0.376 -30.792 1.00 95.56 143 LEU A N 1
ATOM 1070 C CA . LEU A 1 143 ? 23.913 -0.526 -31.341 1.00 95.56 143 LEU A CA 1
ATOM 1071 C C . LEU A 1 143 ? 23.857 -0.206 -3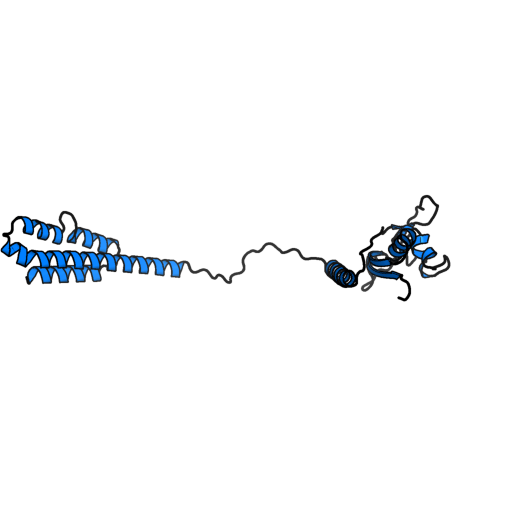2.841 1.00 95.56 143 LEU A C 1
ATOM 1073 O O . LEU A 1 143 ? 22.784 0.026 -33.391 1.00 95.56 143 LEU A O 1
ATOM 1077 N N . ASN A 1 144 ? 25.015 -0.189 -33.510 1.00 95.25 144 ASN A N 1
ATOM 1078 C CA . ASN A 1 144 ? 25.144 0.095 -34.939 1.00 95.25 144 ASN A CA 1
ATOM 1079 C C . ASN A 1 144 ? 24.651 1.502 -35.343 1.00 95.25 144 ASN A C 1
ATOM 1081 O O . ASN A 1 144 ? 24.192 1.721 -36.463 1.00 95.25 144 ASN A O 1
ATOM 1085 N N . ILE A 1 145 ? 24.760 2.473 -34.434 1.00 92.94 145 ILE A N 1
ATOM 1086 C CA . ILE A 1 145 ? 24.453 3.883 -34.692 1.00 92.94 145 ILE A CA 1
ATOM 1087 C C . ILE A 1 145 ? 25.795 4.594 -34.887 1.00 92.94 145 ILE A C 1
ATOM 1089 O O . ILE A 1 145 ? 26.435 4.848 -33.879 1.00 92.94 145 ILE A O 1
ATOM 1093 N N . PRO A 1 146 ? 26.283 4.895 -36.104 1.00 91.31 146 PRO A N 1
ATOM 1094 C CA . PRO A 1 146 ? 27.599 5.524 -36.316 1.00 91.31 146 PRO A CA 1
ATOM 1095 C C . PRO A 1 146 ? 27.627 7.011 -35.919 1.00 91.31 146 PRO A C 1
ATOM 1097 O O . PRO A 1 146 ? 26.576 7.627 -35.784 1.00 91.31 146 PRO A O 1
ATOM 1100 N N . GLU A 1 147 ? 28.819 7.612 -35.787 1.00 86.94 147 GLU A N 1
ATOM 1101 C CA . GLU A 1 147 ? 29.014 9.029 -35.392 1.00 86.94 147 GLU A CA 1
ATOM 1102 C C . GLU A 1 147 ? 28.246 10.037 -36.258 1.00 86.94 147 GLU A C 1
ATOM 1104 O O . GLU A 1 147 ? 27.772 11.058 -35.769 1.00 86.94 147 GLU A O 1
ATOM 1109 N N . THR A 1 148 ? 28.086 9.740 -37.546 1.00 87.50 148 THR A N 1
ATOM 1110 C CA . THR A 1 148 ? 27.365 10.591 -38.501 1.00 87.50 148 THR A CA 1
ATOM 1111 C C . THR A 1 148 ? 25.844 10.459 -38.410 1.00 87.50 148 THR A C 1
ATOM 1113 O O . THR A 1 148 ? 25.125 11.125 -39.156 1.00 87.50 148 THR A O 1
ATOM 1116 N N . HIS A 1 149 ? 25.334 9.586 -37.538 1.00 86.94 149 HIS A N 1
ATOM 1117 C CA . HIS A 1 149 ? 23.908 9.331 -37.420 1.00 86.94 149 HIS A CA 1
ATOM 1118 C C . HIS A 1 149 ? 23.191 10.499 -36.717 1.00 86.94 149 HIS A C 1
ATOM 1120 O O . HIS A 1 149 ? 23.621 10.905 -35.636 1.00 86.94 149 HIS A O 1
ATOM 1126 N N . PRO A 1 150 ? 22.054 10.993 -37.250 1.00 83.88 150 PRO A N 1
ATOM 1127 C CA . PRO A 1 150 ? 21.316 12.115 -36.661 1.00 83.88 150 PRO A CA 1
ATOM 1128 C C . PRO A 1 150 ? 20.958 11.939 -35.180 1.00 83.88 150 PRO A C 1
ATOM 1130 O O . PRO A 1 150 ? 21.011 12.902 -34.432 1.00 83.88 150 PRO A O 1
ATOM 1133 N N . ALA A 1 151 ? 20.684 10.708 -34.735 1.00 79.12 151 ALA A N 1
ATOM 1134 C CA . ALA A 1 151 ? 20.364 10.406 -33.330 1.00 79.12 151 ALA A CA 1
ATOM 1135 C C . ALA A 1 151 ? 21.478 10.749 -32.317 1.00 79.12 151 ALA A C 1
ATOM 1137 O O . ALA A 1 151 ? 21.208 10.787 -31.122 1.00 79.12 151 ALA A O 1
ATOM 1138 N N . ARG A 1 152 ? 22.718 10.984 -32.769 1.00 84.25 152 ARG A N 1
ATOM 1139 C CA . ARG A 1 152 ? 23.838 11.426 -31.916 1.00 84.25 152 ARG A CA 1
ATOM 1140 C C . ARG A 1 152 ? 23.962 12.946 -31.827 1.00 84.25 152 ARG A C 1
ATOM 1142 O O . ARG A 1 152 ? 24.891 13.468 -31.216 1.00 84.25 152 ARG A O 1
ATOM 1149 N N . ALA A 1 153 ? 23.087 13.684 -32.502 1.00 79.94 153 ALA A N 1
ATOM 1150 C CA . ALA A 1 153 ? 23.201 15.124 -32.549 1.00 79.94 153 ALA A CA 1
ATOM 1151 C C . ALA A 1 153 ? 22.999 15.740 -31.154 1.00 79.94 153 ALA A C 1
ATOM 1153 O O . ALA A 1 153 ? 22.133 15.332 -30.381 1.00 79.94 153 ALA A O 1
ATOM 1154 N N . MET A 1 154 ? 23.783 16.780 -30.854 1.00 70.19 154 MET A N 1
ATOM 1155 C CA . MET A 1 154 ? 23.774 17.464 -29.551 1.00 70.19 154 MET A CA 1
ATOM 1156 C C . MET A 1 154 ? 22.420 18.085 -29.171 1.00 70.19 154 MET A C 1
ATOM 1158 O O . MET A 1 154 ? 22.232 18.437 -28.014 1.00 70.19 154 MET A O 1
ATOM 1162 N N . HIS A 1 155 ? 21.493 18.249 -30.121 1.00 64.12 155 HIS A N 1
ATOM 1163 C CA . HIS A 1 155 ? 20.153 18.760 -29.823 1.00 64.12 155 HIS A CA 1
ATOM 1164 C C . HIS A 1 155 ? 19.230 17.704 -29.204 1.00 64.12 155 HIS A C 1
ATOM 1166 O O . HIS A 1 155 ? 18.269 18.085 -28.551 1.00 64.12 155 HIS A O 1
ATOM 1172 N N . ASP A 1 156 ? 19.552 16.413 -29.346 1.00 79.19 156 ASP A N 1
ATOM 1173 C CA . ASP A 1 156 ? 18.712 15.308 -28.867 1.00 79.19 156 ASP A CA 1
ATOM 1174 C C . ASP A 1 156 ? 19.285 14.619 -27.618 1.00 79.19 156 ASP A C 1
ATOM 1176 O O . ASP A 1 156 ? 18.544 13.989 -26.859 1.00 79.19 156 ASP A O 1
ATOM 1180 N N . THR A 1 157 ? 20.593 14.758 -27.370 1.00 90.12 157 THR A N 1
ATOM 1181 C CA . THR A 1 157 ? 21.331 14.021 -26.330 1.00 90.12 157 THR A CA 1
ATOM 1182 C C . THR A 1 157 ? 22.062 14.960 -25.371 1.00 90.12 157 THR A C 1
ATOM 1184 O O . THR A 1 157 ? 22.776 15.869 -25.795 1.00 90.12 157 THR A O 1
ATOM 1187 N N . PHE A 1 158 ? 21.950 14.706 -24.063 1.00 94.00 158 PHE A N 1
ATOM 1188 C CA . PHE A 1 158 ? 22.707 15.440 -23.046 1.00 94.00 158 PHE A CA 1
ATOM 1189 C C . PHE A 1 158 ? 24.117 14.865 -22.890 1.00 94.00 158 PHE A C 1
ATOM 1191 O O . PHE A 1 158 ? 24.299 13.825 -22.256 1.00 94.00 158 PHE A O 1
ATOM 1198 N N . TYR A 1 159 ? 25.111 15.564 -23.431 1.00 94.06 159 TYR A N 1
ATOM 1199 C CA . TYR A 1 159 ? 26.527 15.231 -23.275 1.00 94.06 159 TYR A CA 1
ATOM 1200 C C . TYR A 1 159 ? 27.149 15.916 -22.054 1.00 94.06 159 TYR A C 1
ATOM 1202 O O . TYR A 1 159 ? 26.824 17.060 -21.726 1.00 94.06 159 TYR A O 1
ATOM 1210 N N . PHE A 1 160 ? 28.085 15.227 -21.407 1.00 93.94 160 PHE A N 1
ATOM 1211 C CA . PHE A 1 160 ? 28.957 15.794 -20.385 1.00 93.94 160 PHE A CA 1
ATOM 1212 C C . PHE A 1 160 ? 30.214 16.403 -21.026 1.00 93.94 160 PHE A C 1
ATOM 1214 O O . PHE A 1 160 ? 30.642 15.957 -22.092 1.00 93.94 160 PHE A O 1
ATOM 1221 N N . PRO A 1 161 ? 30.826 17.417 -20.387 1.00 91.94 161 PRO A N 1
ATOM 1222 C CA . PRO A 1 161 ? 32.083 17.991 -20.865 1.00 91.94 161 PRO A CA 1
ATOM 1223 C C . PRO A 1 161 ? 33.277 17.041 -20.686 1.00 91.94 161 PRO A C 1
ATOM 1225 O O . PRO A 1 161 ? 34.239 17.126 -21.447 1.00 91.94 161 PRO A O 1
ATOM 1228 N N . ASP A 1 162 ? 33.215 16.154 -19.691 1.00 91.25 162 ASP A N 1
ATOM 1229 C CA . ASP A 1 162 ? 34.281 15.211 -19.367 1.00 91.25 162 ASP A CA 1
ATOM 1230 C C . ASP A 1 162 ? 34.134 13.904 -20.164 1.00 91.25 162 ASP A C 1
ATOM 1232 O O . ASP A 1 162 ? 33.026 13.443 -20.450 1.00 91.25 162 ASP A O 1
ATOM 1236 N N . ALA A 1 163 ? 35.271 13.292 -20.493 1.00 92.12 163 ALA A N 1
ATOM 1237 C CA . ALA A 1 163 ? 35.349 11.975 -21.120 1.00 92.12 163 ALA A CA 1
ATOM 1238 C C . ALA A 1 163 ? 35.686 10.891 -20.084 1.00 92.12 163 ALA A C 1
ATOM 1240 O O . ALA A 1 163 ? 36.195 11.191 -19.000 1.00 92.12 163 ALA A O 1
ATOM 1241 N N . ASP A 1 164 ? 35.428 9.625 -20.416 1.00 90.06 164 ASP A N 1
ATOM 1242 C CA . ASP A 1 164 ? 35.885 8.509 -19.583 1.00 90.06 164 ASP A CA 1
ATOM 1243 C C . ASP A 1 164 ? 37.405 8.283 -19.662 1.00 90.06 164 ASP A C 1
ATOM 1245 O O . ASP A 1 164 ? 38.140 8.971 -20.375 1.00 90.06 164 ASP A O 1
ATOM 1249 N N . ALA A 1 165 ? 37.890 7.295 -18.904 1.00 88.25 165 ALA A N 1
ATOM 1250 C CA . ALA A 1 165 ? 39.307 6.942 -18.839 1.00 88.25 165 ALA A CA 1
ATOM 1251 C C . ALA A 1 165 ? 39.899 6.517 -20.198 1.00 88.25 165 ALA A C 1
ATOM 1253 O O . ALA A 1 165 ? 41.111 6.609 -20.394 1.00 88.25 165 ALA A O 1
ATOM 1254 N N . GLU A 1 166 ? 39.059 6.083 -21.139 1.00 88.44 166 GLU A N 1
ATOM 1255 C CA . GLU A 1 166 ? 39.445 5.692 -22.493 1.00 88.44 166 GLU A CA 1
ATOM 1256 C C . GLU A 1 166 ? 39.234 6.820 -23.521 1.00 88.44 166 GLU A C 1
ATOM 1258 O O . GLU A 1 166 ? 39.456 6.614 -24.716 1.00 88.44 166 GLU A O 1
ATOM 1263 N N . GLY A 1 167 ? 38.841 8.018 -23.075 1.00 90.88 167 GLY A N 1
ATOM 1264 C CA . GLY A 1 167 ? 38.629 9.190 -23.921 1.00 90.88 167 GLY A CA 1
ATOM 1265 C C . GLY A 1 167 ? 37.298 9.195 -24.676 1.00 90.88 167 GLY A C 1
ATOM 1266 O O . GLY A 1 167 ? 37.155 9.962 -25.629 1.00 90.88 167 GLY A O 1
ATOM 1267 N N . ARG A 1 168 ? 36.322 8.362 -24.289 1.00 91.19 168 ARG A N 1
ATOM 1268 C CA . ARG A 1 168 ? 34.984 8.354 -24.900 1.00 91.19 168 ARG A CA 1
ATOM 1269 C C . ARG A 1 168 ? 34.113 9.448 -24.293 1.00 91.19 168 ARG A C 1
ATOM 1271 O O . ARG A 1 168 ? 34.161 9.701 -23.090 1.00 91.19 168 ARG A O 1
ATOM 1278 N N . ALA A 1 169 ? 33.290 10.073 -25.133 1.00 93.06 169 ALA A N 1
ATOM 1279 C CA . ALA A 1 169 ? 32.312 11.053 -24.680 1.00 93.06 169 ALA A CA 1
ATOM 1280 C C . ALA A 1 169 ? 31.303 10.404 -23.722 1.00 93.06 169 ALA A C 1
ATOM 1282 O O . ALA A 1 169 ? 30.811 9.302 -23.983 1.00 93.06 169 ALA A O 1
ATOM 1283 N N . MET A 1 170 ? 30.988 11.111 -22.639 1.00 96.06 170 MET A N 1
ATOM 1284 C CA . MET A 1 170 ? 30.005 10.692 -21.645 1.00 96.06 170 MET A CA 1
ATOM 1285 C C . MET A 1 170 ? 28.685 11.423 -21.871 1.00 96.06 170 MET A C 1
ATOM 1287 O O . MET A 1 170 ? 28.6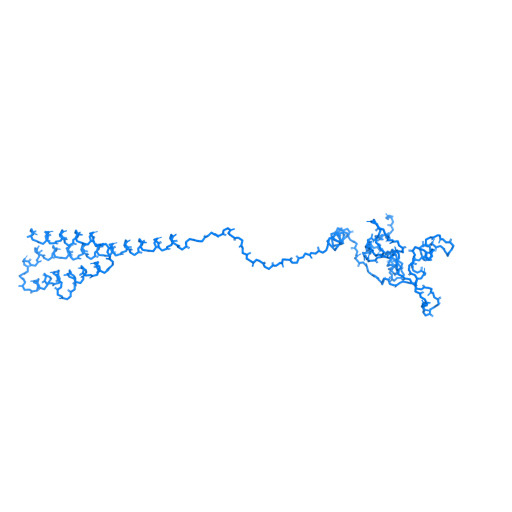73 12.597 -22.242 1.00 96.06 170 MET A O 1
ATOM 1291 N N . LEU A 1 171 ? 27.564 10.747 -21.634 1.00 96.06 171 LEU A N 1
ATOM 1292 C CA . LEU A 1 171 ? 26.222 11.288 -21.855 1.00 96.06 171 LEU A CA 1
ATOM 1293 C C . LEU A 1 171 ? 25.188 10.694 -20.893 1.00 96.06 171 LEU A C 1
ATOM 1295 O O . LEU A 1 171 ? 25.417 9.654 -20.277 1.00 96.06 171 LEU A O 1
ATOM 1299 N N . LEU A 1 172 ? 24.035 11.348 -20.759 1.00 97.25 172 LEU A N 1
ATOM 1300 C CA . LEU A 1 172 ? 22.854 10.722 -20.163 1.00 97.25 172 LEU A CA 1
ATOM 1301 C C . LEU A 1 172 ? 22.191 9.814 -21.199 1.00 97.25 172 LEU A C 1
ATOM 1303 O O . LEU A 1 172 ? 21.878 10.267 -22.300 1.00 97.25 172 LEU A O 1
ATOM 1307 N N . ARG A 1 173 ? 21.975 8.540 -20.854 1.00 97.12 173 ARG A N 1
ATOM 1308 C CA . ARG A 1 173 ? 21.474 7.537 -21.802 1.00 97.12 173 ARG A CA 1
ATOM 1309 C C . ARG A 1 173 ? 20.129 7.942 -22.412 1.00 97.12 173 ARG A C 1
ATOM 1311 O O . ARG A 1 173 ? 19.210 8.367 -21.706 1.00 97.12 173 ARG A O 1
ATOM 1318 N N . THR A 1 174 ? 19.993 7.736 -23.716 1.00 96.19 174 THR A N 1
ATOM 1319 C CA . THR A 1 174 ? 18.792 8.099 -24.498 1.00 96.19 174 THR A CA 1
ATOM 1320 C C . THR A 1 174 ? 17.736 6.997 -24.547 1.00 96.19 174 THR A C 1
ATOM 1322 O O . THR A 1 174 ? 16.608 7.229 -24.996 1.00 96.19 174 THR A O 1
ATOM 1325 N N . HIS A 1 175 ? 18.133 5.798 -24.121 1.00 96.94 175 HIS A N 1
ATOM 1326 C CA . HIS A 1 175 ? 17.366 4.558 -24.102 1.00 96.94 175 HIS A CA 1
ATOM 1327 C C . HIS A 1 175 ? 18.026 3.554 -23.131 1.00 96.94 175 HIS A C 1
ATOM 1329 O O . HIS A 1 175 ? 19.142 3.801 -22.661 1.00 96.94 175 HIS A O 1
ATOM 1335 N N . THR A 1 176 ? 17.373 2.440 -22.786 1.00 98.12 176 THR A N 1
ATOM 1336 C CA . THR A 1 176 ? 17.928 1.443 -21.842 1.00 98.12 176 THR A CA 1
ATOM 1337 C C . THR A 1 176 ? 18.744 0.340 -22.524 1.00 98.12 176 THR A C 1
ATOM 1339 O O . THR A 1 176 ? 19.335 -0.501 -21.845 1.00 98.12 176 THR A O 1
ATOM 1342 N N . SER A 1 177 ? 18.914 0.414 -23.846 1.00 97.94 177 SER A N 1
ATOM 1343 C CA . SER A 1 177 ? 19.749 -0.496 -24.643 1.00 97.94 177 SER A CA 1
ATOM 1344 C C . SER A 1 177 ? 21.210 -0.670 -24.175 1.00 97.94 177 SER A C 1
ATOM 1346 O O . SER A 1 177 ? 21.743 -1.765 -24.357 1.00 97.94 177 SER A O 1
ATOM 1348 N N . PRO A 1 178 ? 21.887 0.304 -23.521 1.00 98.31 178 PRO A N 1
ATOM 1349 C CA . PRO A 1 178 ? 23.207 0.068 -22.926 1.00 98.31 178 PRO A CA 1
ATOM 1350 C C . PRO A 1 178 ? 23.241 -1.111 -21.947 1.00 98.31 178 PRO A C 1
ATOM 1352 O O . PRO A 1 178 ? 24.244 -1.821 -21.872 1.00 98.31 178 PRO A O 1
ATOM 1355 N N . VAL A 1 179 ? 22.137 -1.369 -21.234 1.00 98.31 179 VAL A N 1
ATOM 1356 C CA . VAL A 1 179 ? 22.000 -2.540 -20.354 1.00 98.31 179 VAL A CA 1
ATOM 1357 C C . VAL A 1 179 ? 22.087 -3.831 -21.166 1.00 98.31 179 VAL A C 1
ATOM 1359 O O . VAL A 1 179 ? 22.802 -4.746 -20.774 1.00 98.31 179 VAL A O 1
ATOM 1362 N N . GLN A 1 180 ? 21.452 -3.877 -22.339 1.00 98.06 180 GLN A N 1
ATOM 1363 C CA . GLN A 1 180 ? 21.496 -5.028 -23.242 1.00 98.06 180 GLN A CA 1
ATOM 1364 C C . GLN A 1 180 ? 22.923 -5.320 -23.721 1.00 98.06 180 GLN A C 1
ATOM 1366 O O . GLN A 1 180 ? 23.369 -6.464 -23.671 1.00 98.06 180 GLN A O 1
ATOM 1371 N N . ILE A 1 181 ? 23.667 -4.283 -24.130 1.00 97.94 181 ILE A N 1
ATOM 1372 C CA . ILE A 1 181 ? 25.079 -4.412 -24.526 1.00 97.94 181 ILE A CA 1
ATOM 1373 C C . ILE A 1 181 ? 25.927 -4.932 -23.363 1.00 97.94 181 ILE A C 1
ATOM 1375 O O . ILE A 1 181 ? 26.757 -5.823 -23.553 1.00 97.94 181 ILE A O 1
ATOM 1379 N N . ARG A 1 182 ? 25.719 -4.397 -22.152 1.00 97.69 182 ARG A N 1
ATOM 1380 C CA . ARG A 1 182 ? 26.421 -4.845 -20.942 1.00 97.69 182 ARG A CA 1
ATOM 1381 C C . ARG A 1 182 ? 26.156 -6.326 -20.677 1.00 97.69 182 ARG A C 1
ATOM 1383 O O . ARG A 1 182 ? 27.128 -7.064 -20.556 1.00 97.69 182 ARG A O 1
ATOM 1390 N N . THR A 1 183 ? 24.894 -6.756 -20.692 1.00 97.81 183 THR A N 1
ATOM 1391 C CA . THR A 1 183 ? 24.508 -8.164 -20.508 1.00 97.81 183 THR A CA 1
ATOM 1392 C C . THR A 1 183 ? 25.126 -9.064 -21.573 1.00 97.81 183 THR A C 1
ATOM 1394 O O . THR A 1 183 ? 25.786 -10.035 -21.228 1.00 97.81 183 THR A O 1
ATOM 1397 N N . MET A 1 184 ? 25.017 -8.715 -22.860 1.00 97.44 184 MET A N 1
ATOM 1398 C CA . MET A 1 184 ? 25.615 -9.509 -23.946 1.00 97.44 184 MET A CA 1
ATOM 1399 C C . MET A 1 184 ? 27.148 -9.582 -23.889 1.00 97.44 184 MET A C 1
ATOM 1401 O O . MET A 1 184 ? 27.740 -10.482 -24.475 1.00 97.44 184 MET A O 1
ATOM 1405 N N . THR A 1 185 ? 27.808 -8.629 -23.225 1.00 96.12 185 THR A N 1
ATOM 1406 C CA . THR A 1 185 ? 29.270 -8.639 -23.052 1.00 96.12 185 THR A CA 1
ATOM 1407 C C . THR A 1 185 ? 29.696 -9.454 -21.827 1.00 96.12 185 THR A C 1
ATOM 1409 O O . THR A 1 185 ? 30.826 -9.938 -21.782 1.00 96.12 185 THR A O 1
ATOM 1412 N N . SER A 1 186 ? 28.826 -9.595 -20.821 1.00 96.56 186 SER A N 1
ATOM 1413 C CA . SER A 1 186 ? 29.115 -10.330 -19.583 1.00 96.56 186 SER A CA 1
ATOM 1414 C C . SER A 1 186 ? 28.582 -11.762 -19.561 1.00 96.56 186 SER A C 1
ATOM 1416 O O . SER A 1 186 ? 29.044 -12.556 -18.745 1.00 96.56 186 SER A O 1
ATOM 1418 N N . GLU A 1 187 ? 27.612 -12.089 -20.413 1.00 95.44 187 GLU A N 1
ATOM 1419 C CA . GLU A 1 187 ? 26.876 -13.354 -20.399 1.00 95.44 187 GLU A CA 1
ATOM 1420 C C . GLU A 1 187 ? 26.773 -13.945 -21.812 1.00 95.44 187 GLU A C 1
ATOM 1422 O O . GLU A 1 187 ? 26.616 -13.223 -22.797 1.00 95.44 187 GLU A O 1
ATOM 1427 N N . GLU A 1 188 ? 26.840 -15.274 -21.915 1.00 96.38 188 GLU A N 1
ATOM 1428 C CA . GLU A 1 188 ? 26.583 -15.993 -23.167 1.00 96.38 188 GLU A CA 1
ATOM 1429 C C . GLU A 1 188 ? 25.089 -16.356 -23.289 1.00 96.38 188 GLU A C 1
ATOM 1431 O O . GLU A 1 188 ? 24.438 -16.603 -22.272 1.00 96.38 188 GLU A O 1
ATOM 1436 N N . PRO A 1 189 ? 24.524 -16.448 -24.511 1.00 96.44 189 PRO A N 1
ATOM 1437 C CA . PRO A 1 189 ? 23.170 -16.963 -24.715 1.00 96.44 189 PRO A CA 1
ATOM 1438 C C . PRO A 1 189 ? 22.956 -18.369 -24.113 1.00 96.44 189 PRO A C 1
ATOM 1440 O O . PRO A 1 189 ? 23.867 -19.200 -24.177 1.00 96.44 189 PRO A O 1
ATOM 1443 N N . PRO A 1 190 ? 21.746 -18.697 -23.615 1.00 96.75 190 PRO A N 1
ATOM 1444 C CA . PRO A 1 190 ? 20.500 -17.948 -23.782 1.00 96.75 190 PRO A CA 1
ATOM 1445 C C . PRO A 1 190 ? 20.347 -16.755 -22.826 1.00 96.75 190 PRO A C 1
ATOM 1447 O O . PRO A 1 190 ? 20.568 -16.880 -21.627 1.00 96.75 190 PRO A O 1
ATOM 1450 N N . ILE A 1 191 ? 19.899 -15.614 -23.358 1.00 97.88 191 ILE A N 1
ATOM 1451 C CA . ILE A 1 191 ? 19.642 -14.378 -22.600 1.00 97.88 191 ILE A CA 1
ATOM 1452 C C . ILE A 1 191 ? 18.156 -14.037 -22.702 1.00 97.88 191 ILE A C 1
ATOM 1454 O O . ILE A 1 191 ? 17.605 -14.006 -23.803 1.00 97.88 191 ILE A O 1
ATOM 1458 N N . ARG A 1 192 ? 17.512 -13.755 -21.564 1.00 98.12 192 ARG A N 1
ATOM 1459 C CA . ARG A 1 192 ? 16.137 -13.235 -21.483 1.00 98.12 192 ARG A CA 1
ATOM 1460 C C . ARG A 1 192 ? 16.065 -12.165 -20.408 1.00 98.12 192 ARG A C 1
ATOM 1462 O O . ARG A 1 192 ? 16.000 -12.493 -19.225 1.00 98.12 192 ARG A O 1
ATOM 1469 N N . ILE A 1 193 ? 16.094 -10.898 -20.803 1.00 98.38 193 ILE A N 1
ATOM 1470 C CA . ILE A 1 193 ? 16.060 -9.783 -19.854 1.00 98.38 193 ILE A CA 1
ATOM 1471 C C . ILE A 1 193 ? 15.067 -8.703 -20.258 1.00 98.38 193 ILE A C 1
ATOM 1473 O O . ILE A 1 193 ? 14.820 -8.480 -21.443 1.00 98.38 193 ILE A O 1
ATOM 1477 N N . ILE A 1 194 ? 14.542 -7.999 -19.264 1.00 98.31 194 ILE A N 1
ATOM 1478 C CA . ILE A 1 194 ? 13.952 -6.675 -19.433 1.00 98.31 194 ILE A CA 1
ATOM 1479 C C . ILE A 1 194 ? 14.815 -5.637 -18.718 1.00 98.31 194 ILE A C 1
ATOM 1481 O O . ILE A 1 194 ? 15.371 -5.901 -17.654 1.00 98.31 194 ILE A O 1
ATOM 1485 N N . ALA A 1 195 ? 14.925 -4.451 -19.303 1.00 97.94 195 ALA A N 1
ATOM 1486 C CA . ALA A 1 195 ? 15.734 -3.342 -18.823 1.00 97.94 195 ALA A CA 1
ATOM 1487 C C . ALA A 1 195 ? 14.853 -2.106 -18.564 1.00 97.94 195 ALA A C 1
ATOM 1489 O O . ALA A 1 195 ? 14.810 -1.191 -19.395 1.00 97.94 195 ALA A O 1
ATOM 1490 N N . PRO A 1 196 ? 14.113 -2.075 -17.441 1.00 97.31 196 PRO A N 1
ATOM 1491 C CA . PRO A 1 196 ? 13.403 -0.886 -16.990 1.00 97.31 196 PRO A CA 1
ATOM 1492 C C . PRO A 1 196 ? 14.376 0.209 -16.529 1.00 97.31 196 PRO A C 1
ATOM 1494 O O . PRO A 1 196 ? 15.331 -0.054 -15.797 1.00 97.31 196 PRO A O 1
ATOM 1497 N N . GLY A 1 197 ? 14.122 1.469 -16.889 1.00 96.56 197 GLY A N 1
ATOM 1498 C CA . GLY A 1 197 ? 14.910 2.573 -16.352 1.00 96.56 197 GLY A CA 1
ATOM 1499 C C . GLY A 1 197 ? 14.566 3.964 -16.869 1.00 96.56 197 GLY A C 1
ATOM 1500 O O . GLY A 1 197 ? 13.833 4.141 -17.839 1.00 96.56 197 GLY A O 1
ATOM 1501 N N . ARG A 1 198 ? 15.141 4.971 -16.201 1.00 97.88 198 ARG A N 1
ATOM 1502 C CA . ARG A 1 198 ? 15.093 6.372 -16.636 1.00 97.88 198 ARG A CA 1
ATOM 1503 C C . ARG A 1 198 ? 15.966 6.598 -17.860 1.00 97.88 198 ARG A C 1
ATOM 1505 O O . ARG A 1 198 ? 17.060 6.037 -17.935 1.00 97.88 198 ARG A O 1
ATOM 1512 N N . VAL A 1 199 ? 15.498 7.430 -18.774 1.00 97.44 199 VAL A N 1
ATOM 1513 C CA . VAL A 1 199 ? 16.196 7.836 -19.996 1.00 97.44 199 VAL A CA 1
ATOM 1514 C C . VAL A 1 199 ? 15.989 9.326 -20.220 1.00 97.44 199 VAL A C 1
ATOM 1516 O O . VAL A 1 199 ? 15.041 9.914 -19.688 1.00 97.44 199 VAL A O 1
ATOM 1519 N N . TYR A 1 200 ? 16.884 9.929 -20.992 1.00 96.62 200 TYR A N 1
ATOM 1520 C CA . TYR A 1 200 ? 16.983 11.374 -21.101 1.00 96.62 200 TYR A CA 1
ATOM 1521 C C . TYR A 1 200 ? 17.063 11.811 -22.557 1.00 96.62 200 TYR A C 1
ATOM 1523 O O . TYR A 1 200 ? 17.791 11.218 -23.350 1.00 96.62 200 TYR A O 1
ATOM 1531 N N . ARG A 1 201 ? 16.318 12.859 -22.909 1.00 93.25 201 ARG A N 1
ATOM 1532 C CA . ARG A 1 201 ? 16.349 13.485 -24.237 1.00 93.25 201 ARG A CA 1
ATOM 1533 C C . ARG A 1 201 ? 16.258 14.989 -24.084 1.00 93.25 201 ARG A C 1
ATOM 1535 O O . ARG A 1 201 ? 15.531 15.468 -23.221 1.00 93.25 201 ARG A O 1
ATOM 1542 N N . SER A 1 202 ? 16.983 15.734 -24.907 1.00 87.56 202 SER A N 1
ATOM 1543 C CA . SER A 1 202 ? 16.990 17.199 -24.849 1.00 87.56 202 SER A CA 1
ATOM 1544 C C . SER A 1 202 ? 15.777 17.814 -25.569 1.00 87.56 202 SER A C 1
ATOM 1546 O O . SER A 1 202 ? 15.915 18.728 -26.375 1.00 87.56 202 SER A O 1
ATOM 1548 N N . ASP A 1 203 ? 14.578 17.323 -25.243 1.00 84.44 203 ASP A N 1
ATOM 1549 C CA . ASP A 1 203 ? 13.293 17.836 -25.723 1.00 84.44 203 ASP A CA 1
ATOM 1550 C C . ASP A 1 203 ? 12.350 18.086 -24.534 1.00 84.44 203 ASP A C 1
ATOM 1552 O O . ASP A 1 203 ? 12.333 17.326 -23.560 1.00 84.44 203 ASP A O 1
ATOM 1556 N N . SER A 1 204 ? 11.605 19.188 -24.577 1.00 84.81 204 SER A N 1
ATOM 1557 C CA . SER A 1 204 ? 10.722 19.610 -23.491 1.00 84.81 204 SER A CA 1
ATOM 1558 C C . SER A 1 204 ? 9.560 20.441 -24.027 1.00 84.81 204 SER A C 1
ATOM 1560 O O . SER A 1 204 ? 9.700 21.636 -24.294 1.00 84.81 204 SER A O 1
ATOM 1562 N N . ASP A 1 205 ? 8.382 19.829 -24.082 1.00 90.19 205 ASP A N 1
ATOM 1563 C CA . ASP A 1 205 ? 7.117 20.473 -24.429 1.00 90.19 205 ASP A CA 1
ATOM 1564 C C . ASP A 1 205 ? 5.954 19.862 -23.617 1.00 90.19 205 ASP A C 1
ATOM 1566 O O . ASP A 1 205 ? 6.164 19.241 -22.578 1.00 90.19 205 ASP A O 1
ATOM 1570 N N . ALA A 1 206 ? 4.701 20.068 -24.032 1.00 89.06 206 ALA A N 1
ATOM 1571 C CA . ALA A 1 206 ? 3.537 19.536 -23.314 1.00 89.06 206 ALA A CA 1
ATOM 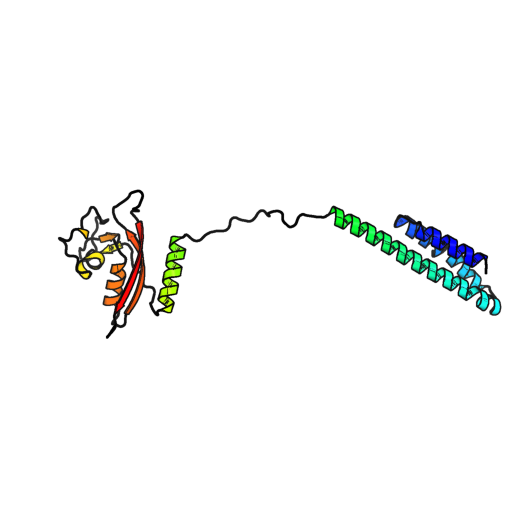1572 C C . ALA A 1 206 ? 3.439 17.994 -23.321 1.00 89.06 206 ALA A C 1
ATOM 1574 O O . ALA A 1 206 ? 2.756 17.420 -22.474 1.00 89.06 206 ALA A O 1
ATOM 1575 N N . THR A 1 207 ? 4.083 17.334 -24.281 1.00 90.94 207 THR A N 1
ATOM 1576 C CA . THR A 1 207 ? 4.076 15.880 -24.503 1.00 90.94 207 THR A CA 1
ATOM 1577 C C . THR A 1 207 ? 5.441 15.224 -24.293 1.00 90.94 207 THR A C 1
ATOM 1579 O O . THR A 1 207 ? 5.511 14.001 -24.183 1.00 90.94 207 THR A O 1
ATOM 1582 N N . HIS A 1 208 ? 6.508 16.017 -24.194 1.00 92.38 208 HIS A N 1
ATOM 1583 C CA . HIS A 1 208 ? 7.881 15.561 -24.025 1.00 92.38 208 HIS A CA 1
ATOM 1584 C C . HIS A 1 208 ? 8.462 16.078 -22.715 1.00 92.38 208 HIS A C 1
ATOM 1586 O O . HIS A 1 208 ? 8.455 17.276 -22.437 1.00 92.38 208 HIS A O 1
ATOM 1592 N N . THR A 1 209 ? 9.002 15.162 -21.915 1.00 92.50 209 THR A N 1
ATOM 1593 C CA . THR A 1 209 ? 9.773 15.496 -20.720 1.00 92.50 209 THR A CA 1
ATOM 1594 C C . THR A 1 209 ? 11.237 15.127 -20.937 1.00 92.50 209 THR A C 1
ATOM 1596 O O . THR A 1 209 ? 11.522 14.050 -21.468 1.00 92.50 209 THR A O 1
ATOM 1599 N N . PRO A 1 210 ? 12.188 15.950 -20.458 1.00 94.19 210 PRO A N 1
ATOM 1600 C CA . PRO A 1 210 ? 13.611 15.702 -20.683 1.00 94.19 210 PRO A CA 1
ATOM 1601 C C . PRO A 1 210 ? 14.133 14.450 -19.965 1.00 94.19 210 PRO A C 1
ATOM 1603 O O . PRO A 1 210 ? 15.210 13.948 -20.279 1.00 94.19 210 PRO A O 1
ATOM 1606 N N . MET A 1 211 ? 13.358 13.936 -19.007 1.00 96.50 211 MET A N 1
ATOM 1607 C CA . MET A 1 211 ? 13.527 12.634 -18.377 1.00 96.50 211 MET A CA 1
ATOM 1608 C C . MET A 1 211 ? 12.197 11.883 -18.441 1.00 96.50 211 MET A C 1
ATOM 1610 O O . MET A 1 211 ? 11.158 12.416 -18.044 1.00 96.50 211 MET A O 1
ATOM 1614 N N . PHE A 1 212 ? 12.233 10.631 -18.881 1.00 95.94 212 PHE A N 1
ATOM 1615 C CA . PHE A 1 212 ? 11.093 9.715 -18.857 1.00 95.94 212 PHE A CA 1
ATOM 1616 C C . PHE A 1 212 ? 11.572 8.285 -18.583 1.00 95.94 212 PHE A C 1
ATOM 1618 O O . PHE A 1 212 ? 12.751 8.063 -18.312 1.00 95.94 212 PHE A O 1
ATOM 1625 N N . HIS A 1 213 ? 10.656 7.319 -18.575 1.00 97.19 213 HIS A N 1
ATOM 1626 C CA . HIS A 1 213 ? 10.973 5.920 -18.293 1.00 97.19 213 HIS A CA 1
ATOM 1627 C C . HIS A 1 213 ? 10.742 5.073 -19.540 1.00 97.19 213 HIS A C 1
ATOM 1629 O O . HIS A 1 213 ? 9.762 5.272 -20.257 1.00 97.19 213 HIS A O 1
ATOM 1635 N N . GLN A 1 214 ? 11.643 4.130 -19.780 1.00 96.56 214 GLN A N 1
ATOM 1636 C CA . GLN A 1 214 ? 11.507 3.109 -20.809 1.00 96.56 214 GLN A CA 1
ATOM 1637 C C . GLN A 1 214 ? 11.699 1.729 -20.196 1.00 96.56 214 GLN A C 1
ATOM 1639 O O . GLN A 1 214 ? 12.395 1.566 -19.192 1.00 96.56 214 GLN A O 1
ATOM 1644 N N . ILE A 1 215 ? 11.082 0.739 -20.831 1.00 97.06 215 ILE A N 1
ATOM 1645 C CA . ILE A 1 215 ? 11.372 -0.672 -20.616 1.00 97.06 215 ILE A CA 1
ATOM 1646 C C . ILE A 1 215 ? 11.701 -1.253 -21.979 1.00 97.06 215 ILE A C 1
ATOM 1648 O O . ILE A 1 215 ? 10.917 -1.127 -22.918 1.00 97.06 215 ILE A O 1
ATOM 1652 N N . GLU A 1 216 ? 12.858 -1.887 -22.077 1.00 98.19 216 GLU A N 1
ATOM 1653 C CA . GLU A 1 216 ? 13.260 -2.633 -23.263 1.00 98.19 216 GLU A CA 1
ATOM 1654 C C . GLU A 1 216 ? 13.411 -4.107 -22.917 1.00 98.19 216 GLU A C 1
ATOM 1656 O O . GLU A 1 216 ? 13.781 -4.438 -21.795 1.00 98.19 216 GLU A O 1
ATOM 1661 N N . GLY A 1 217 ? 13.128 -4.993 -23.867 1.00 97.25 217 GLY A N 1
ATOM 1662 C CA . GLY A 1 217 ? 13.305 -6.433 -23.709 1.00 97.25 217 GLY A CA 1
ATOM 1663 C C . GLY A 1 217 ? 14.362 -6.965 -24.669 1.00 97.25 217 GLY A C 1
ATOM 1664 O O . GLY A 1 217 ? 14.418 -6.539 -25.821 1.00 97.25 217 GLY A O 1
ATOM 1665 N N . LEU A 1 218 ? 15.163 -7.923 -24.206 1.00 97.94 218 LEU A N 1
ATOM 1666 C CA . LEU A 1 218 ? 16.119 -8.675 -25.014 1.00 97.94 218 LEU A CA 1
ATOM 1667 C C . LEU A 1 218 ? 15.887 -10.174 -24.816 1.00 97.94 218 LEU A C 1
ATOM 1669 O O . LEU A 1 218 ? 15.906 -10.668 -23.689 1.00 97.94 218 LEU A O 1
ATOM 1673 N N . VAL A 1 219 ? 15.726 -10.896 -25.925 1.00 97.88 219 VAL A N 1
ATOM 1674 C CA . VAL A 1 219 ? 15.716 -12.360 -25.963 1.00 97.88 219 VAL A CA 1
ATOM 1675 C C . VAL A 1 219 ? 16.701 -12.840 -27.027 1.00 97.88 219 VAL A C 1
ATOM 1677 O O . VAL A 1 219 ? 16.613 -12.436 -28.184 1.00 97.88 219 VAL A O 1
ATOM 1680 N N . ILE A 1 220 ? 17.658 -13.679 -26.636 1.00 97.69 220 ILE A N 1
ATOM 1681 C CA . ILE A 1 220 ? 18.627 -14.304 -27.542 1.00 97.69 220 ILE A CA 1
ATOM 1682 C C . ILE A 1 220 ? 18.715 -15.780 -27.189 1.00 97.69 220 ILE A C 1
ATOM 1684 O O . ILE A 1 220 ? 19.142 -16.129 -26.092 1.00 97.69 220 ILE A O 1
ATOM 1688 N N . ASP A 1 221 ? 18.344 -16.645 -28.126 1.00 96.88 221 ASP A N 1
ATOM 1689 C CA . ASP A 1 221 ? 18.459 -18.096 -27.992 1.00 96.88 221 ASP A CA 1
ATOM 1690 C C . ASP A 1 221 ? 18.475 -18.751 -29.385 1.00 96.88 221 ASP A C 1
ATOM 1692 O O . ASP A 1 221 ? 18.186 -18.111 -30.399 1.00 96.88 221 ASP A O 1
ATOM 1696 N N . LYS A 1 222 ? 18.816 -20.038 -29.465 1.00 96.12 222 LYS A N 1
ATOM 1697 C CA . LYS A 1 222 ? 18.767 -20.800 -30.717 1.00 96.12 222 LYS A CA 1
ATOM 1698 C C . LYS A 1 222 ? 17.321 -21.137 -31.076 1.00 96.12 222 LYS A C 1
ATOM 1700 O O . LY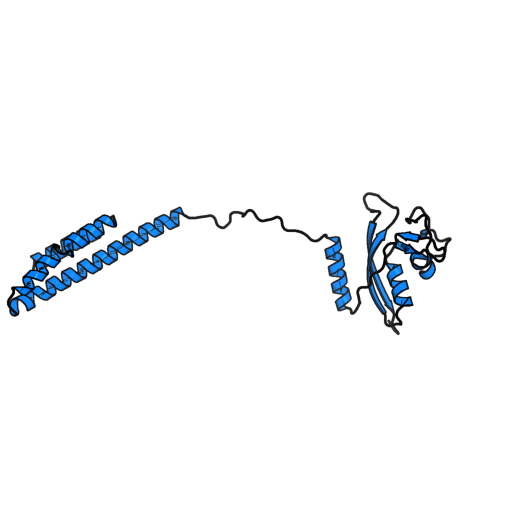S A 1 222 ? 16.664 -21.885 -30.361 1.00 96.12 222 LYS A O 1
ATOM 1705 N N . GLY A 1 223 ? 16.873 -20.684 -32.246 1.00 92.56 223 GLY A N 1
ATOM 1706 C CA . GLY A 1 223 ? 15.548 -21.031 -32.773 1.00 92.56 223 GLY A CA 1
ATOM 1707 C C . GLY A 1 223 ? 14.391 -20.282 -32.110 1.00 92.56 223 GLY A C 1
ATOM 1708 O O . GLY A 1 223 ? 13.255 -20.746 -32.202 1.00 92.56 223 GLY A O 1
ATOM 1709 N N . ILE A 1 224 ? 14.696 -19.160 -31.454 1.00 80.69 224 ILE A N 1
ATOM 1710 C CA . ILE A 1 224 ? 13.727 -18.115 -31.110 1.00 80.69 224 ILE A CA 1
ATOM 1711 C C . ILE A 1 224 ? 13.590 -17.141 -32.276 1.00 80.69 224 ILE A C 1
ATOM 1713 O O . ILE A 1 224 ? 14.616 -16.894 -32.954 1.00 80.69 224 ILE A O 1
#

Secondary structure (DSSP, 8-state):
-HHHHHHHHHHHHHHHH--SHHHHHHHHHHHHSTT-HHHHHHHHGGGS-HHHHHHHHHHHHHHHHHHHHHHHHHHHHHHHHHHHHHHHHT---TTSPP-PPPPP---HHHHHHHHHHHHHHHTTPEE----SEEEHHHHTGGGT--TTSGGG-TTTS-EEEEE-TTSPEEEE-SSSHHHHHHHHHH-PSPEEEEEEEEEE-S--SSS--SEEEEEEEEEE-TT-